Protein AF-A0A7S1FHI7-F1 (afdb_monomer)

Radius of gyration: 22.24 Å; Cα contacts (8 Å, |Δi|>4): 490; chains: 1; bounding box: 45×44×64 Å

Organism: Noctiluca scintillans (NCBI:txid2966)

Secondary structure (DSSP, 8-state):
-HHHHHHHHHHHSSSEE-HHHHHHHTTSHHHHHHHHHTT--HHHHHHHHHHHTTTTTSPEEHHHHHHHHHHTTSTTSTTHHHHHHHHHHHHHHHHTT-------------GGGPEEPEE----HHHHHHHHHHHHHHS--SSHHHHHHHHHHHHHHHHHHHH-SS-EEEEEE-HHHHHHHHHTT-EEEE----SS-TT-HHHHHTTT--TTSHHHHHHHHHHHS--TTSBPPTTSTTTT-B--SEEEEETTTTEEEEEEEEEESPPPPSEE-TT--HHHHHHHHHHHHHTTSS-EEEEE-TTS-EEEEEEEETTTEEEE-

pLDDT: mean 88.71, std 16.71, range [33.25, 98.75]

Nearest PDB structures (foldseek):
  1ksf-assembly1_X  TM=2.159E-01  e=8.422E+00  Escherichia coli

Structure (mmCIF, N/CA/C/O backbone):
data_AF-A0A7S1FHI7-F1
#
_entry.id   AF-A0A7S1FHI7-F1
#
loop_
_atom_site.group_PDB
_atom_site.id
_atom_site.type_symbol
_atom_site.label_atom_id
_atom_site.label_alt_id
_atom_site.label_comp_id
_atom_site.label_asym_id
_atom_site.label_entity_id
_atom_site.label_seq_id
_atom_site.pdbx_PDB_ins_code
_atom_site.Cartn_x
_atom_site.Cartn_y
_atom_site.Cartn_z
_atom_site.occupancy
_atom_site.B_iso_or_equiv
_atom_site.auth_seq_id
_atom_site.auth_comp_id
_atom_site.auth_asym_id
_atom_site.auth_atom_id
_atom_site.pdbx_PDB_model_num
ATOM 1 N N . CYS A 1 1 ? 0.165 3.342 36.280 1.00 75.69 1 CYS A N 1
ATOM 2 C CA . CYS A 1 1 ? -1.195 3.054 35.779 1.00 75.69 1 CYS A CA 1
ATOM 3 C C . CYS A 1 1 ? -2.244 3.624 36.738 1.00 75.69 1 CYS A C 1
ATOM 5 O O . CYS A 1 1 ? -3.001 4.505 36.347 1.00 75.69 1 CYS A O 1
ATOM 7 N N . ASP A 1 2 ? -2.191 3.235 38.012 1.00 88.25 2 ASP A N 1
ATOM 8 C CA . ASP A 1 2 ? -3.231 3.478 39.027 1.00 88.25 2 ASP A CA 1
ATOM 9 C C . ASP A 1 2 ? -3.639 4.942 39.217 1.00 88.25 2 ASP A C 1
ATOM 11 O O . ASP A 1 2 ? -4.826 5.238 39.321 1.00 88.25 2 ASP A O 1
ATOM 15 N N . LEU A 1 3 ? -2.683 5.878 39.179 1.00 95.06 3 LEU A N 1
ATOM 16 C CA . LEU A 1 3 ? -2.976 7.309 39.316 1.00 95.06 3 LEU A CA 1
ATOM 17 C C . LEU A 1 3 ? -3.911 7.831 38.210 1.00 95.06 3 LEU A C 1
ATOM 19 O O . LEU A 1 3 ? -4.791 8.649 38.475 1.00 95.06 3 LEU A O 1
ATOM 23 N N . PHE A 1 4 ? -3.722 7.388 36.964 1.00 95.19 4 PHE A N 1
ATOM 24 C CA . PHE A 1 4 ? -4.559 7.818 35.841 1.00 95.19 4 PHE A CA 1
ATOM 25 C C . PHE A 1 4 ? -5.934 7.153 35.903 1.00 95.19 4 PHE A C 1
ATOM 27 O O . PHE A 1 4 ? -6.944 7.835 35.737 1.00 95.19 4 PHE A O 1
ATOM 34 N N . THR A 1 5 ? -5.980 5.862 36.243 1.00 94.75 5 THR A N 1
ATOM 35 C CA . THR A 1 5 ? -7.234 5.127 36.447 1.00 94.75 5 THR A CA 1
ATOM 36 C C . THR A 1 5 ? -8.072 5.760 37.556 1.00 94.75 5 THR A C 1
ATOM 38 O O . THR A 1 5 ? -9.269 5.965 37.379 1.00 94.75 5 THR A O 1
ATOM 41 N N . GLN A 1 6 ? -7.459 6.154 38.677 1.00 96.38 6 GLN A N 1
ATOM 42 C CA . GLN A 1 6 ? -8.158 6.828 39.774 1.00 96.38 6 GLN A CA 1
ATOM 43 C C . GLN A 1 6 ? -8.745 8.177 39.337 1.00 96.38 6 GLN A C 1
ATOM 45 O O . GLN A 1 6 ? -9.876 8.500 39.694 1.00 96.38 6 GLN A O 1
ATOM 50 N N . LYS A 1 7 ? -8.017 8.951 38.521 1.00 96.31 7 LYS A N 1
ATOM 51 C CA . LYS A 1 7 ? -8.528 10.213 37.963 1.00 96.31 7 LYS A CA 1
ATOM 52 C C . LYS A 1 7 ? -9.722 10.008 37.041 1.00 96.31 7 LYS A C 1
ATOM 54 O O . LYS A 1 7 ? -10.678 10.772 37.136 1.00 96.31 7 LYS A O 1
ATOM 59 N N . LEU A 1 8 ? -9.691 8.978 36.198 1.00 95.94 8 LEU A N 1
ATOM 60 C CA . LEU A 1 8 ? -10.842 8.629 35.367 1.00 95.94 8 LEU A CA 1
ATOM 61 C C . LEU A 1 8 ? -12.021 8.156 36.224 1.00 95.94 8 LEU A C 1
ATOM 63 O O . LEU A 1 8 ? -13.134 8.619 36.010 1.00 95.94 8 LEU A O 1
ATOM 67 N N . ARG A 1 9 ? -11.792 7.334 37.256 1.00 96.62 9 ARG A N 1
ATOM 68 C CA . ARG A 1 9 ? -12.856 6.912 38.188 1.00 96.62 9 ARG A CA 1
ATOM 69 C C . ARG A 1 9 ? -13.523 8.097 38.881 1.00 96.62 9 ARG A C 1
ATOM 71 O O . ARG A 1 9 ? -14.736 8.100 39.027 1.00 96.62 9 ARG A O 1
ATOM 78 N N . MET A 1 10 ? -12.763 9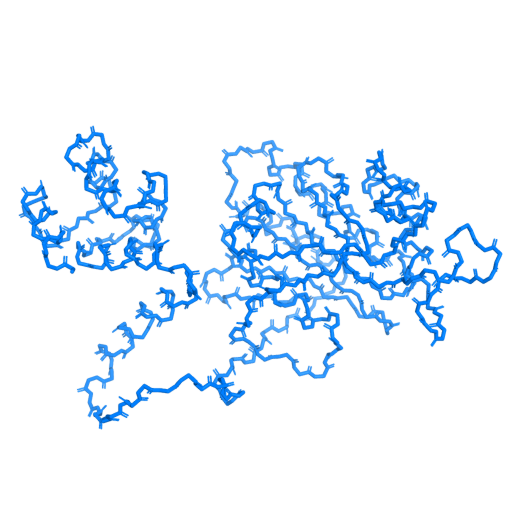.126 39.261 1.00 96.19 10 MET A N 1
ATOM 79 C CA . MET A 1 10 ? -13.344 10.363 39.805 1.00 96.19 10 MET A CA 1
ATOM 80 C C . MET A 1 10 ? -14.173 11.142 38.773 1.00 96.19 10 MET A C 1
ATOM 82 O O . MET A 1 10 ? -15.087 11.866 39.151 1.00 96.19 10 MET A O 1
ATOM 86 N N . MET A 1 11 ? -13.848 11.026 37.484 1.00 96.62 11 MET A N 1
ATOM 87 C CA . MET A 1 11 ? -14.552 11.722 36.406 1.00 96.62 11 MET A CA 1
ATOM 88 C C . MET A 1 11 ? -15.852 11.016 36.018 1.00 96.62 11 MET A C 1
ATOM 90 O O . MET A 1 11 ? -16.878 11.676 35.896 1.00 96.62 11 MET A O 1
ATOM 94 N N . PHE A 1 12 ? -15.811 9.691 35.867 1.00 96.06 12 PHE A N 1
ATOM 95 C CA . PHE A 1 12 ? -16.951 8.887 35.421 1.00 96.06 12 PHE A CA 1
ATOM 96 C C . PHE A 1 12 ? -17.801 8.330 36.573 1.00 96.06 12 PHE A C 1
ATOM 98 O O . PHE A 1 12 ? -18.943 7.948 36.362 1.00 96.06 12 PHE A O 1
ATOM 105 N N . SER A 1 13 ? -17.278 8.302 37.805 1.00 96.31 13 SER A N 1
ATOM 106 C CA . SER A 1 13 ? -17.938 7.699 38.978 1.00 96.31 13 SER A CA 1
ATOM 107 C C . SER A 1 13 ? -18.250 6.196 38.833 1.00 96.31 13 SER A C 1
ATOM 109 O O . SER A 1 13 ? -19.094 5.657 39.543 1.00 96.31 13 SER A O 1
ATOM 111 N N . CYS A 1 14 ? -17.533 5.499 37.949 1.00 95.56 14 CYS A N 1
ATOM 112 C CA . CYS A 1 14 ? -17.649 4.064 37.676 1.00 95.56 14 CYS A CA 1
ATOM 113 C C . CYS A 1 14 ? -16.279 3.465 37.290 1.00 95.56 14 CYS A C 1
ATOM 115 O O . CYS A 1 14 ? -15.282 4.187 37.186 1.00 95.56 14 CYS A O 1
ATOM 117 N N . SER A 1 15 ? -16.201 2.138 37.122 1.00 96.06 15 SER A N 1
ATOM 118 C CA . SER A 1 15 ? -14.990 1.431 36.663 1.00 96.06 15 SER A CA 1
ATOM 119 C C . SER A 1 15 ? -14.897 1.289 35.142 1.00 96.06 15 SER A C 1
ATOM 121 O O . SER A 1 15 ? -13.786 1.150 34.632 1.00 96.06 15 SER A O 1
ATOM 123 N N . SER A 1 16 ? -16.023 1.402 34.434 1.00 97.06 16 SER A N 1
ATOM 124 C CA . SER A 1 16 ? -16.128 1.357 32.975 1.00 97.06 16 SER A CA 1
ATOM 125 C C . SER A 1 16 ? -17.120 2.377 32.436 1.00 97.06 16 SER A C 1
ATOM 127 O O . SER A 1 16 ? -18.092 2.710 33.105 1.00 97.06 16 SER A O 1
ATOM 129 N N . ALA A 1 17 ? -16.880 2.851 31.215 1.00 97.38 17 ALA A N 1
ATOM 130 C CA . ALA A 1 17 ? -17.724 3.836 30.547 1.00 97.38 17 ALA A CA 1
ATOM 131 C C . ALA A 1 17 ? -18.015 3.433 29.096 1.00 97.38 17 ALA A C 1
ATOM 133 O O . ALA A 1 17 ? -17.207 2.785 28.428 1.00 97.38 17 ALA A O 1
ATOM 134 N N . THR A 1 18 ? -19.185 3.823 28.608 1.00 97.62 18 THR A N 1
ATOM 135 C CA . THR A 1 18 ? -19.612 3.663 27.216 1.00 97.62 18 THR A CA 1
ATOM 136 C C . THR A 1 18 ? -18.814 4.577 26.281 1.00 97.62 18 THR A C 1
ATOM 138 O O . THR A 1 18 ? -18.215 5.574 26.697 1.00 97.62 18 THR A O 1
ATOM 141 N N . TYR A 1 19 ? -18.845 4.278 24.980 1.00 96.62 19 TYR A N 1
ATOM 142 C CA . TYR A 1 19 ? -18.231 5.137 23.964 1.00 96.62 19 TYR A CA 1
ATOM 143 C C . TYR A 1 19 ? -18.792 6.570 23.981 1.00 96.62 19 TYR A C 1
ATOM 145 O O . TYR A 1 19 ? -18.025 7.529 23.899 1.00 96.62 19 TYR A O 1
ATOM 153 N N . GLU A 1 20 ? -20.110 6.734 24.136 1.00 97.56 20 GLU A N 1
ATOM 154 C CA . GLU A 1 20 ? -20.742 8.061 24.161 1.00 97.56 20 GLU A CA 1
ATOM 155 C C . GLU A 1 20 ? -20.377 8.858 25.423 1.00 97.56 20 GLU A C 1
ATOM 157 O O . GLU A 1 20 ? -20.133 10.062 25.330 1.00 97.56 20 GLU A O 1
ATOM 162 N N . GLU A 1 21 ? -20.240 8.210 26.586 1.00 97.81 21 GLU A N 1
ATOM 163 C CA . GLU A 1 21 ? -19.740 8.869 27.803 1.00 97.81 21 GLU A CA 1
ATOM 164 C C . GLU A 1 21 ? -18.297 9.353 27.626 1.00 97.81 21 GLU A C 1
ATOM 166 O O . GLU A 1 21 ? -17.980 10.494 27.967 1.00 97.81 21 GLU A O 1
ATOM 171 N N . PHE A 1 22 ? -17.423 8.525 27.043 1.00 97.38 22 PHE A N 1
ATOM 172 C CA . PHE A 1 22 ? -16.053 8.931 26.718 1.00 97.38 22 PHE A CA 1
ATOM 173 C C . PHE A 1 22 ? -16.024 10.100 25.736 1.00 97.38 22 PHE A C 1
ATOM 175 O O . PHE A 1 22 ? -15.293 11.066 25.953 1.00 97.38 22 PHE A O 1
ATOM 182 N N . LYS A 1 23 ? -16.837 10.039 24.679 1.00 96.56 23 LYS A N 1
ATOM 183 C CA . LYS A 1 23 ? -16.960 11.098 23.674 1.00 96.56 23 LYS A CA 1
ATOM 184 C C . LYS A 1 23 ? -17.419 12.415 24.292 1.00 96.56 23 LYS A C 1
ATOM 186 O O . LYS A 1 23 ? -16.843 13.456 23.982 1.00 96.56 23 LYS A O 1
ATOM 191 N N . ALA A 1 24 ? -18.401 12.375 25.193 1.00 97.00 24 ALA A N 1
ATOM 192 C CA . ALA A 1 24 ? -18.830 13.547 25.947 1.00 97.00 24 ALA A CA 1
ATOM 193 C C . ALA A 1 24 ? -17.686 14.087 26.824 1.00 97.00 24 ALA A C 1
ATOM 195 O O . ALA A 1 24 ? -17.382 15.284 26.788 1.00 97.00 24 ALA A O 1
ATOM 196 N N . ALA A 1 25 ? -16.984 13.199 27.536 1.00 97.12 25 ALA A N 1
ATOM 197 C CA . ALA A 1 25 ? -15.856 13.552 28.394 1.00 97.12 25 ALA A CA 1
ATOM 198 C C . ALA A 1 25 ? -14.660 14.148 27.630 1.00 97.12 25 ALA A C 1
ATOM 200 O O . ALA A 1 25 ? -13.893 14.898 28.226 1.00 97.12 25 ALA A O 1
ATOM 201 N N . MET A 1 26 ? -14.501 13.905 26.322 1.00 95.94 26 MET A N 1
ATOM 202 C CA . MET A 1 26 ? -13.428 14.535 25.530 1.00 95.94 26 MET A CA 1
ATOM 203 C C . MET A 1 26 ? -13.542 16.061 25.446 1.00 95.94 26 MET A C 1
ATOM 205 O O . MET A 1 26 ? -12.556 16.727 25.136 1.00 95.94 26 MET A O 1
ATOM 209 N N . THR A 1 27 ? -14.721 16.622 25.728 1.00 95.25 27 THR A N 1
ATOM 210 C CA . THR A 1 27 ? -14.913 18.079 25.822 1.00 95.25 27 THR A CA 1
ATOM 211 C C . THR A 1 27 ? -14.526 18.644 27.194 1.00 95.25 27 THR A C 1
ATOM 213 O O . THR A 1 27 ? -14.360 19.855 27.337 1.00 95.25 27 THR A O 1
ATOM 216 N N . ASP A 1 28 ? -14.329 17.785 28.201 1.00 97.25 28 ASP A N 1
ATOM 217 C CA . ASP A 1 28 ? -13.913 18.175 29.545 1.00 97.25 28 ASP A CA 1
ATOM 218 C C . ASP A 1 28 ? -12.417 18.543 29.566 1.00 97.25 28 ASP A C 1
ATOM 220 O O . ASP A 1 28 ? -11.540 17.804 29.094 1.00 97.25 28 ASP A O 1
ATOM 224 N N . CYS A 1 29 ? -12.098 19.697 30.158 1.00 97.44 29 CYS A N 1
ATOM 225 C CA . CYS A 1 29 ? -10.723 20.179 30.268 1.00 97.44 29 CYS A CA 1
ATOM 226 C C . CYS A 1 29 ? -9.829 19.223 31.075 1.00 97.44 29 CYS A C 1
ATOM 228 O O . CYS A 1 29 ? -8.650 19.061 30.751 1.00 97.44 29 CYS A O 1
ATOM 230 N N . ARG A 1 30 ? -10.392 18.528 32.071 1.00 97.56 30 ARG A N 1
ATOM 231 C CA . ARG A 1 30 ? -9.689 17.547 32.909 1.00 97.56 30 ARG A CA 1
ATOM 232 C C . ARG A 1 30 ? -9.293 16.315 32.102 1.00 97.56 30 ARG A C 1
ATOM 234 O O . ARG A 1 30 ? -8.197 15.789 32.300 1.00 97.56 30 ARG A O 1
ATOM 241 N N . MET A 1 31 ? -10.158 15.867 31.188 1.00 97.50 31 MET A N 1
ATOM 242 C CA . MET A 1 31 ? -9.871 14.740 30.296 1.00 97.50 31 MET A CA 1
ATOM 243 C C . MET A 1 31 ? -8.760 15.113 29.319 1.00 97.50 31 MET A C 1
ATOM 245 O O . MET A 1 31 ? -7.772 14.393 29.197 1.00 97.50 31 MET A O 1
ATOM 249 N N . THR A 1 32 ? -8.857 16.296 28.710 1.00 96.44 32 THR A N 1
ATOM 250 C CA . THR A 1 32 ? -7.829 16.812 27.794 1.00 96.44 32 THR A CA 1
ATOM 251 C C . THR A 1 32 ? -6.462 16.930 28.482 1.00 96.44 32 THR A C 1
ATOM 253 O O . THR A 1 32 ? -5.437 16.539 27.919 1.00 96.44 32 THR A O 1
ATOM 256 N N . GLU A 1 33 ? -6.423 17.411 29.729 1.00 97.19 33 GLU A N 1
ATOM 257 C CA . GLU A 1 33 ? -5.186 17.490 30.513 1.00 97.19 33 GLU A CA 1
ATOM 258 C C . GLU A 1 33 ? -4.623 16.100 30.863 1.00 97.19 33 GLU A C 1
ATOM 260 O O . GLU A 1 33 ? -3.405 15.892 30.842 1.00 97.19 33 GLU A O 1
ATOM 265 N N . LEU A 1 34 ? -5.495 15.133 31.166 1.00 97.19 34 LEU A N 1
ATOM 266 C CA . LEU A 1 34 ? -5.106 13.749 31.426 1.00 97.19 34 LEU A CA 1
ATOM 267 C C . LEU A 1 34 ? -4.497 13.095 30.179 1.00 97.19 34 LEU A C 1
ATOM 269 O O . LEU A 1 34 ? -3.417 12.512 30.278 1.00 97.19 34 LEU A O 1
ATOM 273 N N . LEU A 1 35 ? -5.124 13.254 29.012 1.00 96.25 35 LEU A N 1
ATOM 274 C CA . LEU A 1 35 ? -4.606 12.748 27.735 1.00 96.25 35 LEU A CA 1
ATOM 275 C C . LEU A 1 35 ? -3.263 13.382 27.370 1.00 96.25 35 LEU A C 1
ATOM 277 O O . LEU A 1 35 ? -2.337 12.680 26.966 1.00 96.25 35 LEU A O 1
ATOM 281 N N . LYS A 1 36 ? -3.110 14.689 27.615 1.00 95.56 36 LYS A N 1
ATOM 282 C CA . LYS A 1 36 ? -1.833 15.388 27.436 1.00 95.56 36 LYS A CA 1
ATOM 283 C C . LYS A 1 36 ? -0.729 14.799 28.318 1.00 95.56 36 LYS A C 1
ATOM 285 O O . LYS A 1 36 ? 0.389 14.631 27.843 1.00 95.56 36 LYS A O 1
ATOM 290 N N . LYS A 1 37 ? -1.027 14.449 29.577 1.00 95.94 37 LYS A N 1
ATOM 291 C CA . LYS A 1 37 ? -0.070 13.774 30.482 1.00 95.94 37 LYS A CA 1
ATOM 292 C C . LYS A 1 37 ? 0.267 12.360 30.024 1.00 95.94 37 LYS A C 1
ATOM 294 O O . LYS A 1 37 ? 1.393 11.918 30.219 1.00 95.94 37 LYS A O 1
ATOM 299 N N . LEU A 1 38 ? -0.691 11.679 29.403 1.00 93.62 38 LEU A N 1
ATOM 300 C CA . LEU A 1 38 ? -0.464 10.396 28.751 1.00 93.62 38 LEU A CA 1
ATOM 301 C C . LEU A 1 38 ? 0.237 10.540 27.399 1.00 93.62 38 LEU A C 1
ATOM 303 O O . LEU A 1 38 ? 0.609 9.525 26.852 1.00 93.62 38 LEU A O 1
ATOM 307 N N . SER A 1 39 ? 0.465 11.747 26.868 1.00 93.69 39 SER A N 1
ATOM 308 C CA . SER A 1 39 ? 1.001 11.979 25.514 1.00 93.69 39 SER A CA 1
ATOM 309 C C . SER A 1 39 ? 0.144 11.375 24.384 1.00 93.69 39 SER A C 1
ATOM 311 O O . SER A 1 39 ? 0.671 11.001 23.336 1.00 93.69 39 SER A O 1
ATOM 313 N N . VAL A 1 40 ? -1.178 11.300 24.577 1.00 92.25 40 VAL A N 1
ATOM 314 C CA . VAL A 1 40 ? -2.151 10.799 23.588 1.00 92.25 40 VAL A CA 1
ATOM 315 C C . VAL A 1 40 ? -2.997 11.962 23.068 1.00 92.25 40 VAL A C 1
ATOM 317 O O . VAL A 1 40 ? -3.446 12.803 23.847 1.00 92.25 40 VAL A O 1
ATOM 320 N N . SER A 1 41 ? -3.214 12.037 21.750 1.00 92.81 41 SER A N 1
ATOM 321 C CA . SER A 1 41 ? -4.113 13.043 21.170 1.00 92.81 41 SER A CA 1
ATOM 322 C C . SER A 1 41 ? -5.582 12.691 21.441 1.00 92.81 41 SER A C 1
ATOM 324 O O . SER A 1 41 ? -5.926 11.523 21.609 1.00 92.81 41 SER A O 1
ATOM 326 N N . THR A 1 42 ? -6.479 13.678 21.457 1.00 94.44 42 THR A N 1
ATOM 327 C CA . THR A 1 42 ? -7.926 13.425 21.607 1.00 94.44 42 THR A CA 1
ATOM 328 C C . THR A 1 42 ? -8.463 12.509 20.507 1.00 94.44 42 THR A C 1
ATOM 330 O O . THR A 1 42 ? -9.252 11.611 20.788 1.00 94.44 42 THR A O 1
ATOM 333 N N . THR A 1 43 ? -7.985 12.674 19.271 1.00 89.12 43 THR A N 1
ATOM 334 C CA . THR A 1 43 ? -8.346 11.818 18.134 1.00 89.12 43 THR A CA 1
ATOM 335 C C . THR A 1 43 ? -7.897 10.370 18.333 1.00 89.12 43 THR A C 1
ATOM 337 O O . THR A 1 43 ? -8.686 9.452 18.112 1.00 89.12 43 THR A O 1
ATOM 340 N N . ASP A 1 44 ? -6.658 10.144 18.782 1.00 88.00 44 ASP A N 1
ATOM 341 C CA . ASP A 1 44 ? -6.143 8.788 19.023 1.00 88.00 44 ASP A CA 1
ATOM 342 C C . ASP A 1 44 ? -6.847 8.125 20.210 1.00 88.00 44 ASP A C 1
ATOM 344 O O . ASP A 1 44 ? -7.188 6.946 20.144 1.00 88.00 44 ASP A O 1
ATOM 348 N N . ALA A 1 45 ? -7.135 8.891 21.267 1.00 94.81 45 ALA A N 1
ATOM 349 C CA . ALA A 1 45 ? -7.921 8.416 22.399 1.00 94.81 45 ALA A CA 1
ATOM 350 C C . ALA A 1 45 ? -9.333 7.998 21.963 1.00 94.81 45 ALA A C 1
ATOM 352 O O . ALA A 1 45 ? -9.790 6.926 22.344 1.00 94.81 45 ALA A O 1
ATOM 353 N N . MET A 1 46 ? -10.003 8.794 21.123 1.00 95.38 46 MET A N 1
ATOM 354 C CA . MET A 1 46 ? -11.324 8.452 20.582 1.00 95.38 46 MET A CA 1
ATOM 355 C C . MET A 1 46 ? -11.300 7.176 19.740 1.00 95.38 46 MET A C 1
ATOM 357 O O . MET A 1 46 ? -12.175 6.326 19.900 1.00 95.38 46 MET A O 1
ATOM 361 N N . ARG A 1 47 ? -10.283 7.008 18.885 1.00 86.25 47 ARG A N 1
ATOM 362 C CA . ARG A 1 47 ? -10.093 5.772 18.108 1.00 86.25 47 ARG A CA 1
ATOM 363 C C . ARG A 1 47 ? -9.860 4.569 19.015 1.00 86.25 47 ARG A C 1
ATOM 365 O O . ARG A 1 47 ? -10.492 3.538 18.812 1.00 86.25 47 ARG A O 1
ATOM 372 N N . LEU A 1 48 ? -9.020 4.721 20.039 1.00 91.88 48 LEU A N 1
ATOM 373 C CA . LEU A 1 48 ? -8.765 3.674 21.025 1.00 91.88 48 LEU A CA 1
ATOM 374 C C . LEU A 1 48 ? -10.049 3.263 21.752 1.00 91.88 48 LEU A C 1
ATOM 376 O O . LEU A 1 48 ? -10.332 2.075 21.846 1.00 91.88 48 LEU A O 1
ATOM 380 N N . VAL A 1 49 ? -10.852 4.217 22.236 1.00 95.31 49 VAL A N 1
ATOM 381 C CA . VAL A 1 49 ? -12.129 3.900 22.902 1.00 95.31 49 VAL A CA 1
ATOM 382 C C . VAL A 1 49 ? -13.092 3.225 21.926 1.00 95.31 49 VAL A C 1
ATOM 384 O O . VAL A 1 49 ? -13.738 2.248 22.294 1.00 95.31 49 VAL A O 1
ATOM 387 N N . TYR A 1 50 ? -13.186 3.698 20.680 1.00 91.19 50 TYR A N 1
ATOM 388 C CA . TYR A 1 50 ? -14.045 3.075 19.667 1.00 91.19 50 TYR A CA 1
ATOM 389 C C . TYR A 1 50 ? -13.660 1.610 19.412 1.00 91.19 50 TYR A C 1
ATOM 391 O O . TYR A 1 50 ? -14.526 0.741 19.370 1.00 91.19 50 TYR A O 1
ATOM 399 N N . GLN A 1 51 ? -12.359 1.321 19.330 1.00 80.75 51 GLN A N 1
ATOM 400 C CA . GLN A 1 51 ? -11.841 -0.043 19.198 1.00 80.75 51 GLN A CA 1
ATOM 401 C C . GLN A 1 51 ? -12.127 -0.888 20.445 1.00 80.75 51 GLN A C 1
ATOM 403 O O . GLN A 1 51 ? -12.700 -1.968 20.338 1.00 80.75 51 GLN A O 1
ATOM 408 N N . LEU A 1 52 ? -11.791 -0.383 21.638 1.00 87.31 52 LEU A N 1
ATOM 409 C CA . LEU A 1 52 ? -12.004 -1.096 22.903 1.00 87.31 52 LEU A CA 1
ATOM 410 C C . LEU A 1 52 ? -13.488 -1.352 23.205 1.00 87.31 52 LEU A C 1
ATOM 412 O O . LEU A 1 52 ? -13.811 -2.302 23.905 1.00 87.31 52 LEU A O 1
ATOM 416 N N . SER A 1 53 ? -14.386 -0.518 22.680 1.00 92.75 53 SER A N 1
ATOM 417 C CA . SER A 1 53 ? -15.840 -0.677 22.811 1.00 92.75 53 SER A CA 1
ATOM 418 C C . SER A 1 53 ? -16.457 -1.561 21.725 1.00 92.75 53 SER A C 1
ATOM 420 O O . SER A 1 53 ? -17.682 -1.601 21.620 1.00 92.75 53 SER A O 1
ATOM 422 N N . ALA A 1 54 ? -15.649 -2.227 20.889 1.00 85.06 54 ALA A N 1
ATOM 423 C CA . ALA A 1 54 ? -16.118 -3.000 19.737 1.00 85.06 54 ALA A CA 1
ATOM 424 C C . ALA A 1 54 ? -17.105 -2.188 18.873 1.00 85.06 54 ALA A C 1
ATOM 426 O O . ALA A 1 54 ? -18.261 -2.572 18.665 1.00 85.06 54 ALA A O 1
ATOM 427 N N . GLY A 1 55 ? -16.669 -0.997 18.458 1.00 81.06 55 GLY A N 1
ATOM 428 C CA . GLY A 1 55 ? -17.464 -0.073 17.654 1.00 81.06 55 GLY A CA 1
ATOM 429 C C . GLY A 1 55 ? -18.586 0.636 18.419 1.00 81.06 55 GLY A C 1
ATOM 430 O O . GLY A 1 55 ? -19.581 1.033 17.813 1.00 81.06 55 GLY A O 1
ATOM 431 N N . GLY A 1 56 ? -18.451 0.787 19.741 1.00 86.75 56 GLY A N 1
ATOM 432 C CA . GLY A 1 56 ? -19.446 1.418 20.615 1.00 86.75 56 GLY A CA 1
ATOM 433 C C . GLY A 1 56 ? -20.510 0.474 21.182 1.00 86.75 56 GLY A C 1
ATOM 434 O O . GLY A 1 56 ? -21.444 0.942 21.828 1.00 86.75 56 GLY A O 1
ATOM 435 N N . SER A 1 57 ? -20.386 -0.836 20.959 1.00 89.62 57 SER A N 1
ATOM 436 C CA . SER A 1 57 ? -21.345 -1.844 21.433 1.00 89.62 57 SER A CA 1
ATOM 437 C C . SER A 1 57 ? -21.098 -2.322 22.870 1.00 89.62 57 SER A C 1
ATOM 439 O O . SER A 1 57 ? -21.985 -2.929 23.470 1.00 89.62 57 SER A O 1
ATOM 441 N N . GLN A 1 58 ? -19.916 -2.051 23.430 1.00 92.31 58 GLN A N 1
ATOM 442 C CA . GLN A 1 58 ? -19.496 -2.511 24.756 1.00 92.31 58 GLN A CA 1
ATOM 443 C C . GLN A 1 58 ? -18.945 -1.370 25.617 1.00 92.31 58 GLN A C 1
ATOM 445 O O . GLN A 1 58 ? -18.448 -0.358 25.115 1.00 92.31 58 GLN A O 1
ATOM 450 N N . ASN A 1 59 ? -19.009 -1.553 26.936 1.00 96.38 59 ASN A N 1
ATOM 451 C CA . ASN A 1 59 ? -18.381 -0.642 27.887 1.00 96.38 59 ASN A CA 1
ATOM 452 C C . ASN A 1 59 ? -16.866 -0.861 27.903 1.00 96.38 59 ASN A C 1
ATOM 454 O O . ASN A 1 59 ? -16.390 -1.992 27.828 1.00 96.38 59 ASN A O 1
ATOM 458 N N . VAL A 1 60 ? -16.110 0.221 28.061 1.00 94.44 60 VAL A N 1
ATOM 459 C CA . VAL A 1 60 ? -14.651 0.192 28.159 1.00 94.44 60 VAL A CA 1
ATOM 460 C C . VAL A 1 60 ? -14.247 0.353 29.617 1.00 94.44 60 VAL A C 1
ATOM 462 O O . VAL A 1 60 ? -14.500 1.393 30.227 1.00 94.44 60 VAL A O 1
ATOM 465 N N . GLU A 1 61 ? -13.587 -0.659 30.178 1.00 96.19 61 GLU A N 1
ATOM 466 C CA . GLU A 1 61 ? -12.943 -0.557 31.490 1.00 96.19 61 GLU A CA 1
ATOM 467 C C . GLU A 1 61 ? -11.878 0.549 31.473 1.00 96.19 61 GLU A C 1
ATOM 469 O O . GLU A 1 61 ? -10.995 0.596 30.609 1.00 96.19 61 GLU A O 1
ATOM 474 N N . LEU A 1 62 ? -11.949 1.459 32.448 1.00 96.50 62 LEU A N 1
ATOM 475 C CA . LEU A 1 62 ? -11.090 2.646 32.502 1.00 96.50 62 LEU A CA 1
ATOM 476 C C . LEU A 1 62 ? -9.612 2.267 32.630 1.00 96.50 62 LEU A C 1
ATOM 478 O O . LEU A 1 62 ? -8.739 2.962 32.112 1.00 96.50 62 LEU A O 1
ATOM 482 N N . GLU A 1 63 ? -9.322 1.155 33.306 1.00 93.06 63 GLU A N 1
ATOM 483 C CA . GLU A 1 63 ? -7.964 0.630 33.408 1.00 93.06 63 GLU A CA 1
ATOM 484 C C . GLU A 1 63 ? -7.436 0.153 32.049 1.00 93.06 63 GLU A C 1
ATOM 486 O O . GLU A 1 63 ? -6.308 0.488 31.682 1.00 93.06 63 GLU A O 1
ATOM 491 N N . THR A 1 64 ? -8.264 -0.554 31.277 1.00 90.31 64 THR A N 1
ATOM 492 C CA . THR A 1 64 ? -7.938 -1.007 29.919 1.00 90.31 64 THR A CA 1
ATOM 493 C C . THR A 1 64 ? -7.670 0.177 29.001 1.00 90.31 64 THR A C 1
ATOM 495 O O . THR A 1 64 ? -6.674 0.182 28.27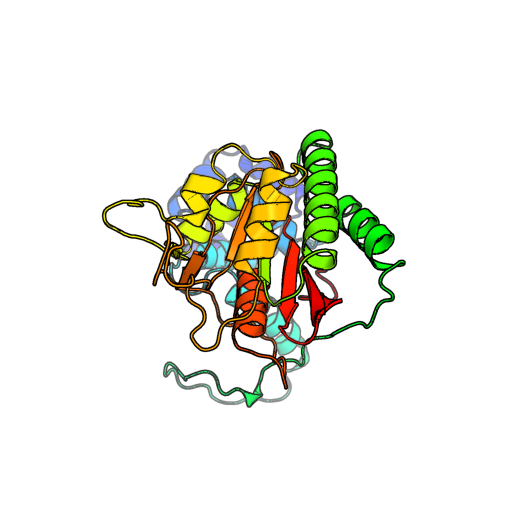8 1.00 90.31 64 THR A O 1
ATOM 498 N N . PHE A 1 65 ? -8.485 1.231 29.092 1.00 95.56 65 PHE A N 1
ATOM 499 C CA . PHE A 1 65 ? -8.240 2.471 28.361 1.00 95.56 65 PHE A CA 1
ATOM 500 C C . PHE A 1 65 ? -6.891 3.110 28.726 1.00 95.56 65 PHE A C 1
ATOM 502 O O . PHE A 1 65 ? -6.121 3.456 27.832 1.00 95.56 65 PHE A O 1
ATOM 509 N N . VAL A 1 66 ? -6.560 3.235 30.018 1.00 94.75 66 VAL A N 1
ATOM 510 C CA . VAL A 1 66 ? -5.275 3.814 30.459 1.00 94.75 66 VAL A CA 1
ATOM 511 C C . VAL A 1 66 ? -4.097 2.981 29.969 1.00 94.75 66 VAL A C 1
ATOM 513 O O . VAL A 1 66 ? -3.121 3.548 29.478 1.00 94.75 66 VAL A O 1
ATOM 516 N N . ARG A 1 67 ? -4.177 1.650 30.073 1.00 86.50 67 ARG A N 1
ATOM 517 C CA . ARG A 1 67 ? -3.144 0.752 29.541 1.00 86.50 67 ARG A CA 1
ATOM 518 C C . ARG A 1 67 ? -2.991 0.943 28.037 1.00 86.50 67 ARG A C 1
ATOM 520 O O . ARG A 1 67 ? -1.872 1.137 27.577 1.00 86.50 67 ARG A O 1
ATOM 527 N N . GLY A 1 68 ? -4.098 0.984 27.295 1.00 85.88 68 GLY A N 1
ATOM 528 C CA . GLY A 1 68 ? -4.087 1.254 25.860 1.00 85.88 68 GLY A CA 1
ATOM 529 C C . GLY A 1 68 ? -3.461 2.601 25.515 1.00 85.88 68 GLY A C 1
ATOM 530 O O . GLY A 1 68 ? -2.605 2.676 24.640 1.00 85.88 68 GLY A O 1
ATOM 531 N N . ALA A 1 69 ? -3.793 3.651 26.260 1.00 91.88 69 ALA A N 1
ATOM 532 C CA . ALA A 1 69 ? -3.222 4.978 26.081 1.00 91.88 69 ALA A CA 1
ATOM 533 C C . ALA A 1 69 ? -1.709 5.003 26.365 1.00 91.88 69 ALA A C 1
ATOM 535 O O . ALA A 1 69 ? -0.950 5.561 25.578 1.00 91.88 69 ALA A O 1
ATOM 536 N N . ILE A 1 70 ? -1.247 4.353 27.439 1.00 86.31 70 ILE A N 1
ATOM 537 C CA . ILE A 1 70 ? 0.188 4.220 27.744 1.00 86.31 70 ILE A CA 1
ATOM 538 C C . ILE A 1 70 ? 0.898 3.444 26.629 1.00 86.31 70 ILE A C 1
ATOM 540 O O . ILE A 1 70 ? 1.937 3.884 26.136 1.00 86.31 70 ILE A O 1
ATOM 544 N N . LEU A 1 71 ? 0.318 2.333 26.175 1.00 76.25 71 LEU A N 1
ATOM 545 C CA . LEU A 1 71 ? 0.881 1.511 25.105 1.00 76.25 71 LEU A CA 1
ATOM 546 C C . LEU A 1 71 ? 0.950 2.270 23.777 1.00 76.25 71 LEU A C 1
ATOM 548 O O . LEU A 1 71 ? 1.964 2.177 23.093 1.00 76.25 71 LEU A O 1
ATOM 552 N N . LEU A 1 72 ? -0.037 3.118 23.463 1.00 77.38 72 LEU A N 1
ATOM 553 C CA . LEU A 1 72 ? 0.020 4.053 22.330 1.00 77.38 72 LEU A CA 1
ATOM 554 C C . LEU A 1 72 ? 1.181 5.054 22.430 1.00 77.38 72 LEU A C 1
ATOM 556 O O . LEU A 1 72 ? 1.554 5.665 21.423 1.00 77.38 72 LEU A O 1
ATOM 560 N N . THR A 1 73 ? 1.793 5.221 23.606 1.00 73.56 73 THR A N 1
ATOM 561 C CA . THR A 1 73 ? 2.880 6.185 23.849 1.00 73.56 73 THR A CA 1
ATOM 562 C C . THR A 1 73 ? 4.265 5.569 23.981 1.00 73.56 73 THR A C 1
ATOM 564 O O . THR A 1 73 ? 5.230 6.237 23.605 1.00 73.56 73 THR A O 1
ATOM 567 N N . ASP A 1 74 ? 4.374 4.273 24.273 1.00 69.38 74 ASP A N 1
ATOM 568 C CA . ASP A 1 74 ? 5.666 3.593 24.404 1.00 69.38 74 ASP A CA 1
ATOM 569 C C . ASP A 1 74 ? 6.240 3.101 23.055 1.00 69.38 74 ASP A C 1
ATOM 571 O O . ASP A 1 74 ? 5.715 2.207 22.397 1.00 69.38 74 ASP A O 1
ATOM 575 N N . PHE A 1 75 ? 7.246 3.812 22.535 1.00 49.47 75 PHE A N 1
ATOM 576 C CA . PHE A 1 75 ? 7.609 3.974 21.107 1.00 49.47 75 PHE A CA 1
ATOM 577 C C . PHE A 1 75 ? 8.199 2.755 20.356 1.00 49.47 75 PHE A C 1
ATOM 579 O O . PHE A 1 75 ? 8.807 2.953 19.300 1.00 49.47 75 PHE A O 1
ATOM 586 N N . ALA A 1 76 ? 7.998 1.514 20.819 1.00 38.75 76 ALA A N 1
ATOM 587 C CA . ALA A 1 76 ? 8.626 0.327 20.213 1.00 38.75 76 ALA A CA 1
ATOM 588 C C . ALA A 1 76 ? 7.714 -0.883 19.891 1.00 38.75 76 ALA A C 1
ATOM 590 O O . ALA A 1 76 ? 8.186 -1.802 19.233 1.00 38.75 76 ALA A O 1
ATOM 591 N N . THR A 1 77 ? 6.420 -0.900 20.243 1.00 48.03 77 THR A N 1
ATOM 592 C CA . THR A 1 77 ? 5.552 -2.105 20.054 1.00 48.03 77 THR A CA 1
ATOM 593 C C . THR A 1 77 ? 4.088 -1.801 19.656 1.00 48.03 77 THR A C 1
ATOM 595 O O . THR A 1 77 ? 3.199 -2.645 19.700 1.00 48.03 77 THR A O 1
ATOM 598 N N . LYS A 1 78 ? 3.831 -0.583 19.181 1.00 47.78 78 LYS A N 1
ATOM 599 C CA . LYS A 1 78 ? 2.606 0.220 19.383 1.00 47.78 78 LYS A CA 1
ATOM 600 C C . LYS A 1 78 ? 1.213 -0.178 18.869 1.00 47.78 78 LYS A C 1
ATOM 602 O O . LYS A 1 78 ? 0.306 0.622 19.053 1.00 47.78 78 LYS A O 1
ATOM 607 N N . MET A 1 79 ? 0.972 -1.345 18.287 1.00 44.12 79 MET A N 1
ATOM 608 C CA . MET A 1 79 ? -0.419 -1.835 18.117 1.00 44.12 79 MET A CA 1
ATOM 609 C C . MET A 1 79 ? -0.508 -3.353 18.002 1.00 44.12 79 MET A C 1
ATOM 611 O O . MET A 1 79 ? -1.559 -3.917 18.282 1.00 44.12 79 MET A O 1
ATOM 615 N N . ASP A 1 80 ? 0.594 -4.024 17.667 1.00 43.44 80 ASP A N 1
ATOM 616 C CA . ASP A 1 80 ? 0.648 -5.489 17.638 1.00 43.44 80 ASP A CA 1
ATOM 617 C C . ASP A 1 80 ? 0.479 -6.076 19.048 1.00 43.44 80 ASP A C 1
ATOM 619 O O . ASP A 1 80 ? -0.142 -7.126 19.206 1.00 43.44 80 ASP A O 1
ATOM 623 N N . THR A 1 81 ? 0.958 -5.381 20.087 1.00 47.72 81 THR A N 1
ATOM 624 C CA . THR A 1 81 ? 0.815 -5.820 21.482 1.00 47.72 81 THR A CA 1
ATOM 625 C C . THR A 1 81 ? -0.529 -5.478 22.105 1.00 47.72 81 THR A C 1
ATOM 627 O O . THR A 1 81 ? -0.923 -6.200 23.003 1.00 47.72 81 THR A O 1
ATOM 630 N N . LEU A 1 82 ? -1.268 -4.462 21.644 1.00 43.75 82 LEU A N 1
ATOM 631 C CA . LEU A 1 82 ? -2.610 -4.168 22.172 1.00 43.75 82 LEU A CA 1
ATOM 632 C C . LEU A 1 82 ? -3.647 -5.175 21.667 1.00 43.75 82 LEU A C 1
ATOM 634 O O . LEU A 1 82 ? -4.387 -5.724 22.475 1.00 43.75 82 LEU A O 1
ATOM 638 N N . GLU A 1 83 ? -3.638 -5.504 20.369 1.00 49.53 83 GLU A N 1
ATOM 639 C CA . GLU A 1 83 ? -4.439 -6.623 19.845 1.00 49.53 83 GLU A CA 1
ATOM 640 C C . GLU A 1 83 ? -4.004 -7.953 20.470 1.00 49.53 83 GLU A C 1
ATOM 642 O O . GLU A 1 83 ? -4.851 -8.760 20.840 1.00 49.53 83 GLU A O 1
ATOM 647 N N . SER A 1 84 ? -2.697 -8.187 20.641 1.00 46.81 84 SER A N 1
ATOM 648 C CA . SER A 1 84 ? -2.223 -9.434 21.253 1.00 46.81 84 SER A CA 1
ATOM 649 C C . SER A 1 84 ? -2.517 -9.508 22.752 1.00 46.81 84 SER A C 1
ATOM 651 O O . SER A 1 84 ? -2.866 -10.580 23.217 1.00 46.81 84 SER A O 1
ATOM 653 N N . GLN A 1 85 ? -2.428 -8.414 23.519 1.00 45.88 85 GLN A N 1
ATOM 654 C CA . GLN A 1 85 ? -2.689 -8.410 24.967 1.00 45.88 85 GLN A CA 1
ATOM 655 C C . GLN A 1 85 ? -4.175 -8.375 25.304 1.00 45.88 85 GLN A C 1
ATOM 657 O O . GLN A 1 85 ? -4.563 -9.060 26.236 1.00 45.88 85 GLN A O 1
ATOM 662 N N . VAL A 1 86 ? -5.021 -7.684 24.534 1.00 50.59 86 VAL A N 1
ATOM 663 C CA . VAL A 1 86 ? -6.480 -7.766 24.720 1.00 50.59 86 VAL A CA 1
ATOM 664 C C . VAL A 1 86 ? -6.976 -9.171 24.370 1.00 50.59 86 VAL A C 1
ATOM 666 O O . VAL A 1 86 ? -7.735 -9.755 25.137 1.00 50.59 86 VAL A O 1
ATOM 669 N N . ASN A 1 87 ? -6.470 -9.779 23.290 1.00 46.25 87 ASN A N 1
ATOM 670 C CA . ASN A 1 87 ? -6.771 -11.179 22.980 1.00 46.25 87 ASN A CA 1
ATOM 671 C C . ASN A 1 87 ? -6.157 -12.157 23.996 1.00 46.25 87 ASN A C 1
ATOM 673 O O . ASN A 1 87 ? -6.792 -13.157 24.316 1.00 46.25 87 ASN A O 1
ATOM 677 N N . LEU A 1 88 ? -4.962 -11.880 24.536 1.00 47.72 88 LEU A N 1
ATOM 678 C CA . LEU A 1 88 ? -4.346 -12.682 25.600 1.00 47.72 88 LEU A CA 1
ATOM 679 C C . LEU A 1 88 ? -5.061 -12.524 26.938 1.00 47.72 88 LEU A C 1
ATOM 681 O O . LEU A 1 88 ? -5.093 -13.491 27.676 1.00 47.72 88 LEU A O 1
ATOM 685 N N . ASP A 1 89 ? -5.620 -11.367 27.279 1.00 49.50 89 ASP A N 1
ATOM 686 C CA . ASP A 1 89 ? -6.340 -11.166 28.540 1.00 49.50 89 ASP A CA 1
ATOM 687 C C . ASP A 1 89 ? -7.747 -11.791 28.453 1.00 49.50 89 ASP A C 1
ATOM 689 O O . ASP A 1 89 ? -8.149 -12.505 29.370 1.00 49.50 89 ASP A O 1
ATOM 693 N N . VAL A 1 90 ? -8.420 -11.693 27.296 1.00 51.75 90 VAL A N 1
ATOM 694 C CA . VAL A 1 90 ? -9.651 -12.454 26.984 1.00 51.75 90 VAL A CA 1
ATOM 695 C C . VAL A 1 90 ? -9.389 -13.971 26.932 1.00 51.75 90 VAL A C 1
ATOM 697 O O . VAL A 1 90 ? -10.236 -14.770 27.337 1.00 51.75 90 VAL A O 1
ATOM 700 N N . ALA A 1 91 ? -8.211 -14.400 26.465 1.00 46.00 91 ALA A N 1
ATOM 701 C CA . ALA A 1 91 ? -7.800 -15.805 26.493 1.00 46.00 91 ALA A CA 1
ATOM 702 C C . ALA A 1 91 ? -7.356 -16.266 27.893 1.00 46.00 91 ALA A C 1
ATOM 704 O O . ALA A 1 91 ? -7.685 -17.378 28.285 1.00 46.00 91 ALA A O 1
ATOM 705 N N . LYS A 1 92 ? -6.691 -15.425 28.694 1.00 49.81 92 LYS A N 1
ATOM 706 C CA . LYS A 1 92 ? -6.292 -15.722 30.084 1.00 49.81 92 LYS A CA 1
ATOM 707 C C . LYS A 1 92 ? -7.487 -15.829 31.023 1.00 49.81 92 LYS A C 1
ATOM 709 O O . LYS A 1 92 ? -7.439 -16.632 31.950 1.00 49.81 92 LYS A O 1
ATOM 714 N N . GLU A 1 93 ? -8.576 -15.106 30.763 1.00 52.41 93 GLU A N 1
ATOM 715 C CA . GLU A 1 93 ? -9.851 -15.343 31.452 1.00 52.41 93 GLU A CA 1
ATOM 716 C C . GLU A 1 93 ? -10.451 -16.722 31.117 1.00 52.41 93 GLU A C 1
ATOM 718 O O . GLU A 1 93 ? -11.160 -17.298 31.943 1.00 52.41 93 GLU A O 1
ATOM 723 N N . ARG A 1 94 ? -10.117 -17.306 29.956 1.00 52.25 94 ARG A N 1
ATOM 724 C CA . ARG A 1 94 ? -10.444 -18.705 29.619 1.00 52.25 94 ARG A CA 1
ATOM 725 C C . ARG A 1 94 ? -9.438 -19.719 30.179 1.00 52.25 94 ARG A C 1
ATOM 727 O O . ARG A 1 94 ? -9.844 -20.834 30.493 1.00 52.25 94 ARG A O 1
ATOM 734 N N . ASP A 1 95 ? -8.178 -19.322 30.357 1.00 41.75 95 ASP A N 1
ATOM 735 C CA . ASP A 1 95 ? -7.047 -20.197 30.716 1.00 41.75 95 ASP A CA 1
ATOM 736 C C . ASP A 1 95 ? -6.581 -20.105 32.175 1.00 41.75 95 ASP A C 1
ATOM 738 O O . ASP A 1 95 ? -5.548 -20.666 32.546 1.00 41.75 95 ASP A O 1
ATOM 742 N N . HIS A 1 96 ? -7.368 -19.498 33.067 1.00 45.41 96 HIS A N 1
ATOM 743 C CA . HIS A 1 96 ? -7.107 -19.498 34.515 1.00 45.41 96 HIS A CA 1
ATOM 744 C C . HIS A 1 96 ? -7.134 -20.894 35.188 1.00 45.41 96 HIS A C 1
ATOM 746 O O . HIS A 1 96 ? -7.253 -20.999 36.410 1.00 45.41 96 HIS A O 1
ATOM 752 N N . LYS A 1 97 ? -6.971 -21.978 34.419 1.00 39.25 97 LYS A N 1
ATOM 753 C CA . LYS A 1 97 ? -6.725 -23.329 34.919 1.00 39.25 97 LYS A CA 1
ATOM 754 C C . LYS A 1 97 ? -5.271 -23.795 34.889 1.00 39.25 97 LYS A C 1
ATOM 756 O O . LYS A 1 97 ? -5.007 -24.746 35.613 1.00 39.25 97 LYS A O 1
ATOM 761 N N . GLU A 1 98 ? -4.322 -23.161 34.196 1.00 39.19 98 GLU A N 1
ATOM 762 C CA . GLU A 1 98 ? -2.931 -23.661 34.212 1.00 39.19 98 GLU A CA 1
ATOM 763 C C . GLU A 1 98 ? -1.880 -22.538 34.293 1.00 39.19 98 GLU A C 1
ATOM 765 O O . GLU A 1 98 ? -1.736 -21.692 33.416 1.00 39.19 98 GLU A O 1
ATOM 770 N N . GLN A 1 99 ? -1.145 -22.515 35.410 1.00 38.78 99 GLN A N 1
ATOM 771 C CA . GLN A 1 99 ? 0.011 -21.646 35.656 1.00 38.78 99 GLN A CA 1
ATOM 772 C C . GLN A 1 99 ? 1.297 -22.295 35.114 1.00 38.78 99 GLN A C 1
ATOM 774 O O . GLN A 1 99 ? 1.510 -23.474 35.376 1.00 38.78 99 GLN A O 1
ATOM 779 N N . GLN A 1 100 ? 2.224 -21.513 34.534 1.00 38.84 100 GLN A N 1
ATOM 780 C CA . GLN A 1 100 ? 3.502 -21.131 35.181 1.00 38.84 100 GLN A CA 1
ATOM 781 C C . GLN A 1 100 ? 4.520 -20.429 34.243 1.00 38.84 100 GLN A C 1
ATOM 783 O O . GLN A 1 100 ? 4.721 -20.820 33.103 1.00 38.84 100 GLN A O 1
ATOM 788 N N . HIS A 1 101 ? 5.199 -19.429 34.829 1.00 41.97 101 HIS A N 1
ATOM 789 C CA . HIS A 1 101 ? 6.526 -18.847 34.539 1.00 41.97 101 HIS A CA 1
ATOM 790 C C . HIS A 1 101 ? 6.879 -18.304 33.134 1.00 41.97 101 HIS A C 1
ATOM 792 O O . HIS A 1 101 ? 7.196 -19.050 32.218 1.00 41.97 101 HIS A O 1
ATOM 798 N N . PHE A 1 102 ? 7.028 -16.971 33.035 1.00 33.25 102 PHE A N 1
ATOM 799 C CA . PHE A 1 102 ? 7.750 -16.296 31.945 1.00 33.25 102 PHE A CA 1
ATOM 800 C C . PHE A 1 102 ? 8.906 -15.443 32.492 1.00 33.25 102 PHE A C 1
ATOM 802 O O . PHE A 1 102 ? 8.708 -14.584 33.352 1.00 33.25 102 PHE A O 1
ATOM 809 N N . VAL A 1 103 ? 10.111 -15.696 31.975 1.00 38.38 103 VAL A N 1
ATOM 810 C CA . VAL A 1 103 ? 11.339 -14.916 32.185 1.00 38.38 103 VAL A CA 1
ATOM 811 C C . VAL A 1 103 ? 11.533 -14.008 30.971 1.00 38.38 103 VAL A C 1
ATOM 813 O O . VAL A 1 103 ? 11.384 -14.445 29.834 1.00 38.38 103 VAL A O 1
ATOM 816 N N . SER A 1 104 ? 11.847 -12.738 31.228 1.00 42.94 104 SER A N 1
ATOM 817 C CA . SER A 1 104 ? 12.084 -11.709 30.215 1.00 42.94 104 SER A CA 1
ATOM 818 C C . SER A 1 104 ? 13.477 -11.855 29.598 1.00 42.94 104 SER A C 1
ATOM 820 O O . SER A 1 104 ? 14.487 -11.643 30.269 1.00 42.94 104 SER A O 1
ATOM 822 N N . GLY A 1 105 ? 13.513 -12.206 28.318 1.00 38.56 105 GLY A N 1
ATOM 823 C CA . GLY A 1 105 ? 14.649 -12.043 27.419 1.00 38.56 105 GLY A CA 1
ATOM 824 C C . GLY A 1 105 ? 14.090 -11.858 26.013 1.00 38.56 105 GLY A C 1
ATOM 825 O O . GLY A 1 105 ? 13.197 -12.605 25.630 1.00 38.56 105 GLY A O 1
ATOM 826 N N . ASP A 1 106 ? 14.547 -10.843 25.280 1.00 46.94 106 ASP A N 1
ATOM 827 C CA . ASP A 1 106 ? 14.117 -10.555 23.906 1.00 46.94 106 ASP A CA 1
ATOM 828 C C . ASP A 1 106 ? 14.426 -11.752 22.991 1.00 46.94 106 ASP A C 1
ATOM 830 O O . ASP A 1 106 ? 15.546 -11.935 22.507 1.00 46.94 106 ASP A O 1
ATOM 834 N N . VAL A 1 107 ? 13.426 -12.612 22.794 1.00 43.44 107 VAL A N 1
ATOM 835 C CA . VAL A 1 107 ? 13.507 -13.786 21.928 1.00 43.44 107 VAL A CA 1
ATOM 836 C C . VAL A 1 107 ? 13.260 -13.333 20.491 1.00 43.44 107 VAL A C 1
ATOM 838 O O . VAL A 1 107 ? 12.237 -12.721 20.186 1.00 43.44 107 VAL A O 1
ATOM 841 N N . LEU A 1 108 ? 14.190 -13.684 19.596 1.00 50.28 108 LEU A N 1
ATOM 842 C CA . LEU A 1 108 ? 13.932 -13.905 18.171 1.00 50.28 108 LEU A CA 1
ATOM 843 C C . LEU A 1 108 ? 12.693 -14.798 18.055 1.00 50.28 108 LEU A C 1
ATOM 845 O O . LEU A 1 108 ? 12.828 -16.017 18.137 1.00 50.28 108 LEU A O 1
ATOM 849 N N . GLY A 1 109 ? 11.505 -14.190 17.970 1.00 55.09 109 GLY A N 1
ATOM 850 C CA . GLY A 1 109 ? 10.226 -14.889 18.042 1.00 55.09 109 GLY A CA 1
ATOM 851 C C . GLY A 1 109 ? 10.262 -16.128 17.161 1.00 55.09 109 GLY A C 1
ATOM 852 O O . GLY A 1 109 ? 10.417 -16.021 15.942 1.00 55.09 109 GLY A O 1
ATOM 853 N N . SER A 1 110 ? 10.212 -17.295 17.804 1.00 57.25 110 SER A N 1
ATOM 854 C CA . SER A 1 110 ? 10.225 -18.578 17.118 1.00 57.25 110 SER A CA 1
ATOM 855 C C . SER A 1 110 ? 9.108 -18.577 16.079 1.00 57.25 110 SER A C 1
ATOM 857 O O . SER A 1 110 ? 7.983 -18.172 16.372 1.00 57.25 110 SER A O 1
ATOM 859 N N . PHE A 1 111 ? 9.398 -19.043 14.863 1.00 62.03 111 PHE A N 1
ATOM 860 C CA . PHE A 1 111 ? 8.384 -19.223 13.818 1.00 62.03 111 PHE A CA 1
ATOM 861 C C . PHE A 1 111 ? 7.218 -20.128 14.267 1.00 62.03 111 PHE A C 1
ATOM 863 O O . PHE A 1 111 ? 6.183 -20.122 13.611 1.00 62.03 111 PHE A O 1
ATOM 870 N N . ALA A 1 112 ? 7.371 -20.862 15.377 1.00 69.81 112 ALA A N 1
ATOM 871 C CA . ALA A 1 112 ? 6.402 -21.820 15.900 1.00 69.81 112 ALA A CA 1
ATOM 872 C C . ALA A 1 112 ? 5.011 -21.238 16.220 1.00 69.81 112 ALA A C 1
ATOM 874 O O . ALA A 1 112 ? 4.040 -21.984 16.152 1.00 69.81 112 ALA A O 1
ATOM 875 N N . ASP A 1 113 ? 4.891 -19.934 16.498 1.00 83.88 113 ASP A N 1
ATOM 876 C CA . ASP A 1 113 ? 3.618 -19.343 16.951 1.00 83.88 113 ASP A CA 1
ATOM 877 C C . ASP A 1 113 ? 2.863 -18.561 15.860 1.00 83.88 113 ASP A C 1
ATOM 879 O O . ASP A 1 113 ? 1.842 -17.919 16.127 1.00 83.88 113 ASP A O 1
ATOM 883 N N . LYS A 1 114 ? 3.348 -18.567 14.611 1.00 89.00 114 LYS A N 1
ATOM 884 C CA . LYS A 1 114 ? 2.692 -17.821 13.530 1.00 89.00 114 LYS A CA 1
ATOM 885 C C . LYS A 1 114 ? 1.484 -18.576 12.986 1.00 89.00 114 LYS A C 1
ATOM 887 O O . LYS A 1 114 ? 1.548 -19.763 12.682 1.00 89.00 114 LYS A O 1
ATOM 892 N N . ARG A 1 115 ? 0.376 -17.856 12.786 1.00 91.50 115 ARG A N 1
ATOM 893 C CA . ARG A 1 115 ? -0.828 -18.424 12.165 1.00 91.50 115 ARG A CA 1
ATOM 894 C C . ARG A 1 115 ? -0.612 -18.584 10.656 1.00 91.50 115 ARG A C 1
ATOM 896 O O . ARG A 1 115 ? -0.095 -17.655 10.038 1.00 91.50 115 ARG A O 1
ATOM 903 N N . PRO A 1 116 ? -1.019 -19.696 10.027 1.00 93.25 116 PRO A N 1
ATOM 904 C CA . PRO A 1 116 ? -1.007 -19.786 8.571 1.00 93.25 116 PRO A CA 1
ATOM 905 C C . PRO A 1 116 ? -1.844 -18.658 7.953 1.00 93.25 116 PRO A C 1
ATOM 907 O O . PRO A 1 116 ? -2.962 -18.396 8.403 1.00 93.25 116 PRO A O 1
ATOM 910 N N . LEU A 1 117 ? -1.309 -17.973 6.942 1.00 93.88 117 LEU A N 1
ATOM 911 C CA . LEU A 1 117 ? -2.051 -16.955 6.204 1.00 93.88 117 LEU A CA 1
ATOM 912 C C . LEU A 1 117 ? -3.184 -17.618 5.415 1.00 93.88 117 LEU A C 1
ATOM 914 O O . LEU A 1 117 ? -2.950 -18.535 4.627 1.00 93.88 117 LEU A O 1
ATOM 918 N N . GLN A 1 118 ? -4.409 -17.122 5.585 1.00 91.12 118 GLN A N 1
ATOM 919 C CA . GLN A 1 118 ? -5.537 -17.580 4.787 1.00 91.12 118 GLN A CA 1
ATOM 920 C C . GLN A 1 118 ? -5.457 -16.971 3.382 1.00 91.12 118 GLN A C 1
ATOM 922 O O . GLN A 1 118 ? -5.687 -15.775 3.192 1.00 91.12 118 GLN A O 1
ATOM 927 N N . VAL A 1 119 ? -5.152 -17.815 2.396 1.00 94.75 119 VAL A N 1
ATOM 928 C CA . VAL A 1 119 ? -5.193 -17.467 0.972 1.00 94.75 119 VAL A CA 1
ATOM 929 C C . VAL A 1 119 ? -6.465 -18.060 0.371 1.00 94.75 119 VAL A C 1
ATOM 931 O O . VAL A 1 119 ? -6.630 -19.280 0.338 1.00 94.75 119 VAL A O 1
ATOM 934 N N . VAL A 1 120 ? -7.387 -17.204 -0.063 1.00 94.88 120 VAL A N 1
ATOM 935 C CA . VAL A 1 120 ? -8.669 -17.609 -0.649 1.00 94.88 120 VAL A CA 1
ATOM 936 C C . VAL A 1 120 ? -8.558 -17.525 -2.170 1.00 94.88 120 VAL A C 1
ATOM 938 O O . VAL A 1 120 ? -8.587 -16.418 -2.699 1.00 94.88 120 VAL A O 1
ATOM 941 N N . PRO A 1 121 ? -8.471 -18.655 -2.891 1.00 95.50 121 PRO A N 1
ATOM 942 C CA . PRO A 1 121 ? -8.350 -18.620 -4.340 1.00 95.50 121 PRO A CA 1
ATOM 943 C C . PRO A 1 121 ? -9.609 -18.008 -4.960 1.00 95.50 121 PRO A C 1
ATOM 945 O O . PRO A 1 121 ? -10.723 -18.470 -4.703 1.00 95.50 121 PRO A O 1
ATOM 948 N N . LEU A 1 122 ? -9.428 -16.988 -5.797 1.00 95.06 122 LEU A N 1
ATOM 949 C CA . LEU A 1 122 ? -10.507 -16.339 -6.540 1.00 95.06 122 LEU A CA 1
ATOM 950 C C . LEU A 1 122 ? -10.264 -16.402 -8.042 1.00 95.06 122 LEU A C 1
ATOM 952 O O . LEU A 1 122 ? -9.127 -16.355 -8.521 1.00 95.06 122 LEU A O 1
ATOM 956 N N . ARG A 1 123 ? -11.354 -16.446 -8.811 1.00 94.31 123 ARG A N 1
ATOM 957 C CA . ARG A 1 123 ? -11.247 -16.245 -10.253 1.00 94.31 123 ARG A CA 1
ATOM 958 C C . ARG A 1 123 ? -10.958 -14.779 -10.558 1.00 94.31 123 ARG A C 1
ATOM 960 O O . ARG A 1 123 ? -11.443 -13.863 -9.893 1.00 94.31 123 ARG A O 1
ATOM 967 N N . THR A 1 124 ? -10.207 -14.542 -11.627 1.00 90.12 124 THR A N 1
ATOM 968 C CA . THR A 1 124 ? -9.804 -13.194 -12.050 1.00 90.12 124 THR A CA 1
ATOM 969 C C . THR A 1 124 ? -10.994 -12.259 -12.308 1.00 90.12 124 THR A C 1
ATOM 971 O O . THR A 1 124 ? -10.903 -11.064 -12.029 1.00 90.12 124 THR A O 1
ATOM 974 N N . ASP A 1 125 ? -12.107 -12.782 -12.828 1.00 91.69 125 ASP A N 1
ATOM 975 C CA . ASP A 1 125 ? -13.344 -12.036 -13.092 1.00 91.69 125 ASP A CA 1
ATOM 976 C C . ASP A 1 125 ? -14.147 -11.712 -11.820 1.00 91.69 125 ASP A C 1
ATOM 978 O O . ASP A 1 125 ? -14.870 -10.715 -11.773 1.00 91.69 125 ASP A O 1
ATOM 982 N N . GLU A 1 126 ? -13.976 -12.494 -10.756 1.00 95.12 126 GLU A N 1
ATOM 983 C CA . GLU A 1 126 ? -14.634 -12.270 -9.466 1.00 95.12 126 GLU A CA 1
ATOM 984 C C . GLU A 1 126 ? -13.931 -11.191 -8.633 1.00 95.12 126 GLU A C 1
ATOM 986 O O . GLU A 1 126 ? -14.582 -10.464 -7.872 1.00 95.12 126 GLU A O 1
ATOM 991 N N . LEU A 1 127 ? -12.611 -11.047 -8.799 1.00 95.00 127 LEU A N 1
ATOM 992 C CA . LEU A 1 127 ? -11.796 -10.173 -7.957 1.00 95.00 127 LEU A CA 1
ATOM 993 C C . LEU A 1 127 ? -12.207 -8.700 -8.052 1.00 95.00 127 LEU A C 1
ATOM 995 O O . LEU A 1 127 ? -12.247 -8.008 -7.039 1.00 95.00 127 LEU A O 1
ATOM 999 N N . THR A 1 128 ? -12.587 -8.217 -9.237 1.00 96.50 128 THR A N 1
ATOM 1000 C CA . THR A 1 128 ? -13.067 -6.836 -9.414 1.00 96.50 128 THR A CA 1
ATOM 1001 C C . THR A 1 128 ? -14.287 -6.550 -8.537 1.00 96.50 128 THR A C 1
ATOM 1003 O O . THR A 1 128 ? -14.322 -5.547 -7.823 1.00 96.50 128 THR A O 1
ATOM 1006 N N . ASN A 1 129 ? -15.266 -7.459 -8.524 1.00 96.31 129 ASN A N 1
ATOM 1007 C CA . ASN A 1 129 ? -16.452 -7.323 -7.679 1.00 96.31 129 ASN A CA 1
ATOM 1008 C C . ASN A 1 129 ? -16.100 -7.423 -6.190 1.00 96.31 129 ASN A C 1
ATOM 1010 O O . ASN A 1 129 ? -16.685 -6.712 -5.368 1.00 96.31 129 ASN A O 1
ATOM 1014 N N . ARG A 1 130 ? -15.135 -8.281 -5.838 1.00 95.62 130 ARG A N 1
ATOM 1015 C CA . ARG A 1 130 ? -14.640 -8.425 -4.465 1.00 95.62 130 ARG A CA 1
ATOM 1016 C C . ARG A 1 130 ? -13.957 -7.145 -3.970 1.00 95.62 130 ARG A C 1
ATOM 1018 O O . ARG A 1 130 ? -14.289 -6.686 -2.881 1.00 95.62 130 ARG A O 1
ATOM 1025 N N . LEU A 1 131 ? -13.104 -6.527 -4.789 1.00 96.06 131 LEU A N 1
ATOM 1026 C CA . LEU A 1 131 ? -12.439 -5.254 -4.487 1.00 96.06 131 LEU A CA 1
ATOM 1027 C C . LEU A 1 131 ? -13.445 -4.123 -4.276 1.00 96.06 131 LEU A C 1
ATOM 1029 O O . LEU A 1 131 ? -13.356 -3.411 -3.281 1.00 96.06 131 LEU A O 1
ATOM 1033 N N . ILE A 1 132 ? -14.453 -4.003 -5.148 1.00 96.81 132 ILE A N 1
ATOM 1034 C CA . ILE A 1 132 ? -15.517 -2.998 -4.989 1.00 96.81 132 ILE A CA 1
ATOM 1035 C C . ILE A 1 132 ? -16.252 -3.187 -3.656 1.00 96.81 132 ILE A C 1
ATOM 1037 O O . ILE A 1 132 ? -16.488 -2.218 -2.937 1.00 96.81 132 ILE A O 1
ATOM 1041 N N . ARG A 1 133 ? -16.620 -4.427 -3.305 1.00 95.25 133 ARG A N 1
ATOM 1042 C CA . ARG A 1 133 ? -17.296 -4.723 -2.029 1.00 95.25 133 ARG A CA 1
ATOM 1043 C C . ARG A 1 133 ? -16.412 -4.406 -0.827 1.00 95.25 133 ARG A C 1
ATOM 1045 O O . ARG A 1 133 ? -16.913 -3.850 0.143 1.00 95.25 133 ARG A O 1
ATOM 1052 N N . LEU A 1 134 ? -15.120 -4.711 -0.907 1.00 93.81 134 LEU A N 1
ATOM 1053 C CA . LEU A 1 134 ? -14.166 -4.384 0.146 1.00 93.81 134 LEU A CA 1
ATOM 1054 C C . LEU A 1 134 ? -14.022 -2.868 0.328 1.00 93.81 134 LEU A C 1
ATOM 1056 O O . LEU A 1 134 ? -14.173 -2.372 1.440 1.00 93.81 134 LEU A O 1
ATOM 1060 N N . CYS A 1 135 ? -13.800 -2.110 -0.748 1.00 95.75 135 CYS A N 1
ATOM 1061 C CA . CYS A 1 135 ? -13.676 -0.653 -0.661 1.00 95.75 135 CYS A CA 1
ATOM 1062 C C . CYS A 1 135 ? -14.948 0.015 -0.107 1.00 95.75 135 CYS A C 1
ATOM 1064 O O . CYS A 1 135 ? -14.855 1.036 0.574 1.00 95.75 135 CYS A O 1
ATOM 1066 N N . LYS A 1 136 ? -16.134 -0.574 -0.329 1.00 95.00 136 LYS A N 1
ATOM 1067 C CA . LYS A 1 136 ? -17.400 -0.100 0.258 1.00 95.00 136 LYS A CA 1
ATOM 1068 C C . LYS A 1 136 ? -17.459 -0.203 1.781 1.00 95.00 136 LYS A C 1
ATOM 1070 O O . LYS A 1 136 ? -18.139 0.611 2.391 1.00 95.00 136 LYS A O 1
ATOM 1075 N N . VAL A 1 137 ? -16.774 -1.173 2.387 1.00 92.06 137 VAL A N 1
ATOM 1076 C CA . VAL A 1 137 ? -16.798 -1.363 3.849 1.00 92.06 137 VAL A CA 1
ATOM 1077 C C . VAL A 1 137 ? -15.618 -0.706 4.564 1.00 92.06 137 VAL A C 1
ATOM 1079 O O . VAL A 1 137 ? -15.680 -0.533 5.773 1.00 92.06 137 VAL A O 1
ATOM 1082 N N . MET A 1 138 ? -14.571 -0.294 3.840 1.00 92.75 138 MET A N 1
ATOM 1083 C CA . MET A 1 138 ? -13.403 0.382 4.423 1.00 92.75 138 MET A CA 1
ATOM 1084 C C . MET A 1 138 ? -13.761 1.701 5.145 1.00 92.75 138 MET A C 1
ATOM 1086 O O . MET A 1 138 ? -14.746 2.356 4.795 1.00 92.75 138 MET A O 1
ATOM 1090 N N . PRO A 1 139 ? -12.965 2.155 6.124 1.00 88.75 139 PRO A N 1
ATOM 1091 C CA . PRO A 1 139 ? -13.303 3.308 6.942 1.00 88.75 139 PRO A CA 1
ATOM 1092 C C . PRO A 1 139 ? -12.774 4.584 6.275 1.00 88.75 139 PRO A C 1
ATOM 1094 O O . PRO A 1 139 ? -11.620 4.963 6.461 1.00 88.75 139 PRO A O 1
ATOM 1097 N N . PHE A 1 140 ? -13.616 5.232 5.473 1.00 91.00 140 PHE A N 1
ATOM 1098 C CA . PHE A 1 140 ? -13.353 6.557 4.904 1.00 91.00 140 PHE A CA 1
ATOM 1099 C C . PHE A 1 140 ? -14.218 7.601 5.605 1.00 91.00 140 PHE A C 1
ATOM 1101 O O . PHE A 1 140 ? -15.382 7.330 5.902 1.00 91.00 140 PHE A O 1
ATOM 1108 N N . GLU A 1 141 ? -13.660 8.788 5.841 1.00 87.94 141 GLU A N 1
ATOM 1109 C CA . GLU A 1 141 ? -14.396 9.916 6.428 1.00 87.94 141 GLU A CA 1
ATOM 1110 C C . GLU A 1 141 ? -15.336 10.563 5.400 1.00 87.94 141 GLU A C 1
ATOM 1112 O O . GLU A 1 141 ? -16.425 11.017 5.750 1.00 87.94 141 GLU A O 1
ATOM 1117 N N . VAL A 1 142 ? -14.936 10.563 4.122 1.00 94.62 142 VAL A N 1
ATOM 1118 C CA . VAL A 1 142 ? -15.663 11.206 3.021 1.00 94.62 142 VAL A CA 1
ATOM 1119 C C . VAL A 1 142 ? -15.887 10.213 1.877 1.00 94.62 142 VAL A C 1
ATOM 1121 O O . VAL A 1 142 ? -14.974 9.505 1.452 1.00 94.62 142 VAL A O 1
ATOM 1124 N N . GLU A 1 143 ? -17.108 10.169 1.336 1.00 95.69 143 GLU A N 1
ATOM 1125 C CA . GLU A 1 143 ? -17.478 9.220 0.272 1.00 95.69 143 GLU A CA 1
ATOM 1126 C C . GLU A 1 143 ? -16.745 9.485 -1.055 1.00 95.69 143 GLU A C 1
ATOM 1128 O O . GLU A 1 143 ? -16.428 8.556 -1.796 1.00 95.69 143 GLU A O 1
ATOM 1133 N N . GLU A 1 144 ? -16.405 10.742 -1.341 1.00 97.31 144 GLU A N 1
ATOM 1134 C CA . GLU A 1 144 ? -15.600 11.117 -2.510 1.00 97.31 144 GLU A CA 1
ATOM 1135 C C . GLU A 1 144 ? -14.188 10.507 -2.466 1.00 97.31 144 GLU A C 1
ATOM 1137 O O . GLU A 1 144 ? -13.685 10.017 -3.484 1.00 97.31 144 GLU A O 1
ATOM 1142 N N . GLU A 1 145 ? -13.568 10.457 -1.281 1.00 96.69 145 GLU A N 1
ATOM 1143 C CA . GLU A 1 145 ? -12.276 9.792 -1.091 1.00 96.69 145 GLU A CA 1
ATOM 1144 C C . GLU A 1 145 ? -12.397 8.292 -1.346 1.00 96.69 145 GLU A C 1
ATOM 1146 O O . GLU A 1 145 ? -11.579 7.723 -2.066 1.00 96.69 145 GLU A O 1
ATOM 1151 N N . ARG A 1 146 ? -13.458 7.653 -0.834 1.00 97.12 146 ARG A N 1
ATOM 1152 C CA . ARG A 1 146 ? -13.733 6.232 -1.083 1.00 97.12 146 ARG A CA 1
ATOM 1153 C C . ARG A 1 146 ? -13.901 5.941 -2.572 1.00 97.12 146 ARG A C 1
ATOM 1155 O O . ARG A 1 146 ? -13.351 4.954 -3.073 1.00 97.12 146 ARG A O 1
ATOM 1162 N N . ALA A 1 147 ? -14.663 6.767 -3.286 1.00 98.06 147 ALA A N 1
ATOM 1163 C CA . ALA A 1 147 ? -14.884 6.610 -4.721 1.00 98.06 147 ALA A CA 1
ATOM 1164 C C . ALA A 1 147 ? -13.565 6.727 -5.503 1.00 98.06 147 ALA A C 1
ATOM 1166 O O . ALA A 1 147 ? -13.265 5.879 -6.351 1.00 98.06 147 ALA A O 1
ATOM 1167 N N . SER A 1 148 ? -12.747 7.724 -5.161 1.00 98.25 148 SER A N 1
ATOM 1168 C CA . SER A 1 148 ? -11.431 7.943 -5.769 1.00 98.25 148 SER A CA 1
ATOM 1169 C C . SER A 1 148 ? -10.467 6.794 -5.465 1.00 98.25 148 SER A C 1
ATOM 1171 O O . SER A 1 148 ? -9.874 6.227 -6.384 1.00 98.25 148 SER A O 1
ATOM 1173 N N . PHE A 1 149 ? -10.414 6.349 -4.208 1.00 98.38 149 PHE A N 1
ATOM 1174 C CA . PHE A 1 149 ? -9.650 5.180 -3.779 1.00 98.38 149 PHE A CA 1
ATOM 1175 C C . PHE A 1 149 ? -10.042 3.919 -4.547 1.00 98.38 149 PHE A C 1
ATOM 1177 O O . PHE A 1 149 ? -9.184 3.220 -5.090 1.00 98.38 149 PHE A O 1
ATOM 1184 N N . THR A 1 150 ? -11.345 3.649 -4.655 1.00 98.44 150 THR A N 1
ATOM 1185 C CA . THR A 1 150 ? -11.871 2.491 -5.391 1.00 98.44 150 THR A CA 1
ATOM 1186 C C . THR A 1 150 ? -11.441 2.538 -6.856 1.00 98.44 150 THR A C 1
ATOM 1188 O O . THR A 1 150 ? -10.977 1.535 -7.401 1.00 98.44 150 THR A O 1
ATOM 1191 N N . LYS A 1 151 ? -11.532 3.709 -7.498 1.00 98.56 151 LYS A N 1
ATOM 1192 C CA . LYS A 1 151 ? -11.081 3.904 -8.882 1.00 98.56 151 LYS A CA 1
ATOM 1193 C C . LYS A 1 151 ? -9.582 3.624 -9.036 1.00 98.56 151 LYS A C 1
ATOM 1195 O O . LYS A 1 151 ? -9.191 2.932 -9.981 1.00 98.56 151 LYS A O 1
ATOM 1200 N N . THR A 1 152 ? -8.752 4.112 -8.116 1.00 98.69 152 THR A N 1
ATOM 1201 C CA . THR A 1 152 ? -7.299 3.879 -8.120 1.00 98.69 152 THR A CA 1
ATOM 1202 C C . THR A 1 152 ? -6.964 2.399 -7.953 1.00 98.69 152 THR A C 1
ATOM 1204 O O . THR A 1 152 ? -6.189 1.855 -8.739 1.00 98.69 152 THR A O 1
ATOM 1207 N N . VAL A 1 153 ? -7.599 1.715 -6.998 1.00 98.56 153 VAL A N 1
ATOM 1208 C CA . VAL A 1 153 ? -7.444 0.268 -6.768 1.00 98.56 153 VAL A CA 1
ATOM 1209 C C . VAL A 1 153 ? -7.766 -0.535 -8.026 1.00 98.56 153 VAL A C 1
ATOM 1211 O O . VAL A 1 153 ? -6.986 -1.399 -8.423 1.00 98.56 153 VAL A O 1
ATOM 1214 N N . LEU A 1 154 ? -8.895 -0.245 -8.678 1.00 98.50 154 LEU A N 1
ATOM 1215 C CA . LEU A 1 154 ? -9.296 -0.944 -9.900 1.00 98.50 154 LEU A CA 1
ATOM 1216 C C . LEU A 1 154 ? -8.361 -0.643 -11.078 1.00 98.50 154 LEU A C 1
ATOM 1218 O O . LEU A 1 154 ? -8.104 -1.526 -11.896 1.00 98.50 154 LEU A O 1
ATOM 1222 N N . SER A 1 155 ? -7.818 0.574 -11.142 1.00 98.50 155 SER A N 1
ATOM 1223 C CA . SER A 1 155 ? -6.820 0.943 -12.150 1.00 98.50 155 SER A CA 1
ATOM 1224 C C . SER A 1 155 ? -5.527 0.153 -11.947 1.00 98.50 155 SER A C 1
ATOM 1226 O O . SER A 1 155 ? -5.056 -0.485 -12.883 1.00 98.50 155 SER A O 1
ATOM 1228 N N . ILE A 1 156 ? -5.011 0.081 -10.715 1.00 98.56 156 ILE A N 1
ATOM 1229 C CA . ILE A 1 156 ? -3.834 -0.735 -10.378 1.00 98.56 156 ILE A CA 1
ATOM 1230 C C . ILE A 1 156 ? -4.080 -2.224 -10.629 1.00 98.56 156 ILE A C 1
ATOM 1232 O O . ILE A 1 156 ? -3.201 -2.903 -11.158 1.00 98.56 156 ILE A O 1
ATOM 1236 N N . TRP A 1 157 ? -5.281 -2.730 -10.339 1.00 98.19 157 TRP A N 1
ATOM 1237 C CA . TRP A 1 157 ? -5.660 -4.097 -10.701 1.00 98.19 157 TRP A CA 1
ATOM 1238 C C . TRP A 1 157 ? -5.602 -4.337 -12.220 1.00 98.19 157 TRP A C 1
ATOM 1240 O O . TRP A 1 157 ? -5.160 -5.390 -12.677 1.00 98.19 157 TRP A O 1
ATOM 1250 N N . SER A 1 158 ? -5.999 -3.355 -13.030 1.00 98.06 158 SER A N 1
ATOM 1251 C CA . SER A 1 158 ? -5.835 -3.442 -14.483 1.00 98.06 158 SER A CA 1
ATOM 1252 C C . SER A 1 158 ? -4.357 -3.468 -14.889 1.00 98.06 158 SER A C 1
ATOM 1254 O O . SER A 1 158 ? -3.981 -4.274 -15.741 1.00 98.06 158 SER A O 1
ATOM 1256 N N . VAL A 1 159 ? -3.512 -2.639 -14.263 1.00 98.38 159 VAL A N 1
ATOM 1257 C CA . VAL A 1 159 ? -2.061 -2.601 -14.525 1.00 98.38 159 VAL A CA 1
ATOM 1258 C C . VAL A 1 159 ? -1.408 -3.940 -14.181 1.00 98.38 159 VAL A C 1
ATOM 1260 O O . VAL A 1 159 ? -0.760 -4.543 -15.032 1.00 98.38 159 VAL A O 1
ATOM 1263 N N . ILE A 1 160 ? -1.609 -4.456 -12.964 1.00 97.81 160 ILE A N 1
ATOM 1264 C CA . ILE A 1 160 ? -0.934 -5.678 -12.492 1.00 97.81 160 ILE A CA 1
ATOM 1265 C C . ILE A 1 160 ? -1.295 -6.919 -13.321 1.00 97.81 160 ILE A C 1
ATOM 1267 O O . ILE A 1 160 ? -0.500 -7.853 -13.431 1.00 97.81 160 ILE A O 1
ATOM 1271 N N . ARG A 1 161 ? -2.475 -6.930 -13.950 1.00 96.94 161 ARG A N 1
ATOM 1272 C CA . ARG A 1 161 ? -2.873 -7.982 -14.893 1.00 96.94 161 ARG A CA 1
ATOM 1273 C C . ARG A 1 161 ? -2.176 -7.867 -16.245 1.00 96.94 161 ARG A C 1
ATOM 1275 O O . ARG A 1 161 ? -1.876 -8.896 -16.844 1.00 96.94 161 ARG A O 1
ATOM 1282 N N . ALA A 1 162 ? -1.947 -6.645 -16.719 1.00 96.94 162 ALA A N 1
ATOM 1283 C CA . ALA A 1 162 ? -1.399 -6.377 -18.046 1.00 96.94 162 ALA A CA 1
ATOM 1284 C C . ALA A 1 162 ? 0.124 -6.571 -18.132 1.00 96.94 162 ALA A C 1
ATOM 1286 O O . ALA A 1 162 ? 0.647 -6.857 -19.206 1.00 96.94 162 ALA A O 1
ATOM 1287 N N . VAL A 1 163 ? 0.837 -6.421 -17.017 1.00 97.00 163 VAL A N 1
ATOM 1288 C CA . VAL A 1 163 ? 2.306 -6.499 -16.990 1.00 97.00 163 VAL A CA 1
ATOM 1289 C C . VAL A 1 163 ? 2.797 -7.951 -17.105 1.00 97.00 163 VAL A C 1
ATOM 1291 O O . VAL A 1 163 ? 2.096 -8.852 -16.658 1.00 97.00 163 VAL A O 1
ATOM 1294 N N . PRO A 1 164 ? 3.966 -8.233 -17.704 1.00 96.12 164 PRO A N 1
ATOM 1295 C CA . PRO A 1 164 ? 4.433 -9.606 -17.908 1.00 96.12 164 PRO A CA 1
ATOM 1296 C C . PRO A 1 164 ? 5.054 -10.246 -16.658 1.00 96.12 164 PRO A C 1
ATOM 1298 O O . PRO A 1 164 ? 4.773 -11.416 -16.395 1.00 96.12 164 PRO A O 1
ATOM 1301 N N . GLY A 1 165 ? 5.860 -9.509 -15.887 1.00 96.44 165 GLY A N 1
ATOM 1302 C CA . GLY A 1 165 ? 6.644 -10.072 -14.781 1.00 96.44 165 GLY A CA 1
ATOM 1303 C C . GLY A 1 165 ? 6.191 -9.640 -13.390 1.00 96.44 165 GLY A C 1
ATOM 1304 O O . GLY A 1 165 ? 5.066 -9.169 -13.191 1.00 96.44 165 GLY A O 1
ATOM 1305 N N . GLY A 1 166 ? 7.063 -9.858 -12.408 1.00 96.69 166 GLY A N 1
ATOM 1306 C CA . GLY A 1 166 ? 6.783 -9.582 -11.012 1.00 96.69 166 GLY A CA 1
ATOM 1307 C C . GLY A 1 166 ? 6.787 -8.091 -10.685 1.00 96.69 166 GLY A C 1
ATOM 1308 O O . GLY A 1 166 ? 7.637 -7.324 -11.128 1.00 96.69 166 GLY A O 1
ATOM 1309 N N . CYS A 1 167 ? 5.833 -7.666 -9.863 1.00 98.06 167 CYS A N 1
ATOM 1310 C CA . CYS A 1 167 ? 5.745 -6.292 -9.377 1.00 98.06 167 CYS A CA 1
ATOM 1311 C C . CYS A 1 167 ? 4.942 -6.228 -8.073 1.00 98.06 167 CYS A C 1
ATOM 1313 O O . CYS A 1 167 ? 4.304 -7.202 -7.667 1.00 98.06 167 CYS A O 1
ATOM 1315 N N . GLY A 1 168 ? 4.998 -5.089 -7.387 1.00 98.25 168 GLY A N 1
ATOM 1316 C CA . GLY A 1 168 ? 4.284 -4.872 -6.134 1.00 98.25 168 GLY A CA 1
ATOM 1317 C C . GLY A 1 168 ? 3.760 -3.448 -6.018 1.00 98.25 168 GLY A C 1
ATOM 1318 O O . GLY A 1 168 ? 4.452 -2.493 -6.373 1.00 98.25 168 GLY A O 1
ATOM 1319 N N . PHE A 1 169 ? 2.550 -3.310 -5.485 1.00 98.75 169 PHE A N 1
ATOM 1320 C CA . PHE A 1 169 ? 1.888 -2.035 -5.248 1.00 98.75 169 PHE A CA 1
ATOM 1321 C C . PHE A 1 169 ? 1.388 -1.941 -3.812 1.00 98.75 169 PHE A C 1
ATOM 1323 O O . PHE A 1 169 ? 0.819 -2.896 -3.282 1.00 98.75 169 PHE A O 1
ATOM 1330 N N . VAL A 1 170 ? 1.556 -0.765 -3.214 1.00 98.62 170 VAL A N 1
ATOM 1331 C CA . VAL A 1 170 ? 0.881 -0.379 -1.971 1.00 98.62 170 VAL A CA 1
ATOM 1332 C C . VAL A 1 170 ? -0.042 0.782 -2.305 1.00 98.62 170 VAL A C 1
ATOM 1334 O O . VAL A 1 170 ? 0.436 1.856 -2.670 1.00 98.62 170 VAL A O 1
ATOM 1337 N N . VAL A 1 171 ? -1.351 0.564 -2.194 1.00 98.69 171 VAL A N 1
ATOM 1338 C CA . VAL A 1 171 ? -2.375 1.588 -2.420 1.00 98.69 171 VAL A CA 1
ATOM 1339 C C . VAL A 1 171 ? -2.978 1.959 -1.072 1.00 98.69 171 VAL A C 1
ATOM 1341 O O . VAL A 1 171 ? -3.639 1.139 -0.438 1.00 98.69 171 VAL A O 1
ATOM 1344 N N . ALA A 1 172 ? -2.739 3.186 -0.622 1.00 98.25 172 ALA A N 1
ATOM 1345 C CA . ALA A 1 172 ? -3.265 3.727 0.632 1.00 98.25 172 ALA A CA 1
ATOM 1346 C C . ALA A 1 172 ? -3.476 5.243 0.479 1.00 98.25 172 ALA A C 1
ATOM 1348 O O . ALA A 1 172 ? -2.781 5.860 -0.327 1.00 98.25 172 ALA A O 1
ATOM 1349 N N . PRO A 1 173 ? -4.387 5.884 1.227 1.00 97.88 173 PRO A N 1
ATOM 1350 C CA . PRO A 1 173 ? -4.413 7.341 1.304 1.00 97.88 173 P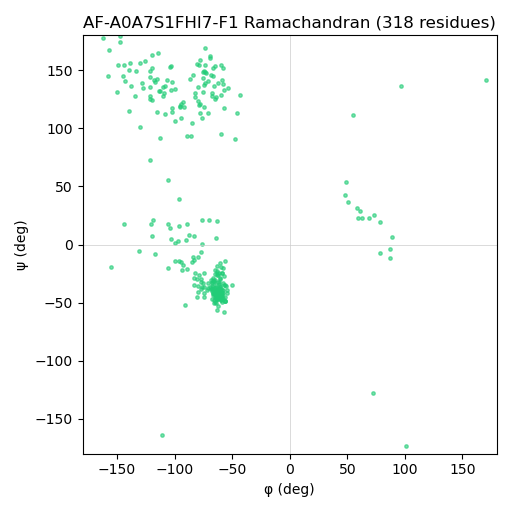RO A CA 1
ATOM 1351 C C . PRO A 1 173 ? -3.073 7.885 1.817 1.00 97.88 173 PRO A C 1
ATOM 1353 O O . PRO A 1 173 ? -2.398 7.233 2.625 1.00 97.88 173 PRO A O 1
ATOM 1356 N N . ILE A 1 174 ? -2.704 9.106 1.422 1.00 96.94 174 ILE A N 1
ATOM 1357 C CA . ILE A 1 174 ? -1.468 9.768 1.883 1.00 96.94 174 ILE A CA 1
ATOM 1358 C C . ILE A 1 174 ? -1.301 9.761 3.415 1.00 96.94 174 ILE A C 1
ATOM 1360 O O . ILE A 1 174 ? -0.195 9.586 3.931 1.00 96.94 174 ILE A O 1
ATOM 1364 N N . SER A 1 175 ? -2.402 9.876 4.163 1.00 94.75 175 SER A N 1
ATOM 1365 C CA . SER A 1 175 ? -2.417 9.804 5.629 1.00 94.75 175 SER A CA 1
ATOM 1366 C C . SER A 1 175 ? -1.919 8.454 6.165 1.00 94.75 175 SER A C 1
ATOM 1368 O O . SER A 1 175 ? -1.233 8.420 7.192 1.00 94.75 175 SER A O 1
ATOM 1370 N N . GLY A 1 176 ? -2.180 7.356 5.449 1.00 95.25 176 GLY A N 1
ATOM 1371 C CA . GLY A 1 176 ? -1.665 6.022 5.751 1.00 95.25 176 GLY A CA 1
ATOM 1372 C C . GLY A 1 176 ? -0.141 5.967 5.663 1.00 95.25 176 GLY A C 1
ATOM 1373 O O . GLY A 1 176 ? 0.511 5.516 6.606 1.00 95.25 176 GLY A O 1
ATOM 1374 N N . PHE A 1 177 ? 0.434 6.526 4.593 1.00 96.25 177 PHE A N 1
ATOM 1375 C CA . PHE A 1 177 ? 1.888 6.610 4.419 1.00 96.25 177 PHE A CA 1
ATOM 1376 C C . PHE A 1 177 ? 2.553 7.478 5.494 1.00 96.25 177 PHE A C 1
ATOM 1378 O O . PHE A 1 177 ? 3.555 7.077 6.091 1.00 96.25 177 PHE A O 1
ATOM 1385 N N . LEU A 1 178 ? 1.971 8.640 5.804 1.00 91.94 178 LEU A N 1
ATOM 1386 C CA . LEU A 1 178 ? 2.462 9.505 6.882 1.00 91.94 178 LEU A CA 1
ATOM 1387 C C . LEU A 1 178 ? 2.419 8.792 8.243 1.00 91.94 178 LEU A C 1
ATOM 1389 O O . LEU A 1 178 ? 3.365 8.900 9.027 1.00 91.94 178 LEU A O 1
ATOM 1393 N N . SER A 1 179 ? 1.359 8.026 8.513 1.00 89.75 179 SER A N 1
ATOM 1394 C CA . SER A 1 179 ? 1.229 7.210 9.725 1.00 89.75 179 SER A CA 1
ATOM 1395 C C . SER A 1 179 ? 2.281 6.094 9.802 1.00 89.75 179 SER A C 1
ATOM 1397 O O . SER A 1 179 ? 2.874 5.872 10.861 1.00 89.75 179 SER A O 1
ATOM 1399 N N . THR A 1 180 ? 2.583 5.405 8.695 1.00 91.38 180 THR A N 1
ATOM 1400 C CA . THR A 1 180 ? 3.682 4.419 8.653 1.00 91.38 180 THR A CA 1
ATOM 1401 C C . THR A 1 180 ? 5.054 5.055 8.870 1.00 91.38 180 THR A C 1
ATOM 1403 O O . THR A 1 180 ? 5.843 4.524 9.650 1.00 91.38 180 THR A O 1
ATOM 1406 N N . THR A 1 181 ? 5.326 6.228 8.292 1.00 88.94 181 THR A N 1
ATOM 1407 C CA . THR A 1 181 ? 6.603 6.934 8.500 1.00 88.94 181 THR A CA 1
ATOM 1408 C C . THR A 1 181 ? 6.794 7.341 9.962 1.00 88.94 181 THR A C 1
ATOM 1410 O O . THR A 1 181 ? 7.883 7.194 10.515 1.00 88.94 181 THR A O 1
ATOM 1413 N N . ARG A 1 182 ? 5.724 7.776 10.647 1.00 85.50 182 ARG A N 1
ATOM 1414 C CA . ARG A 1 182 ? 5.755 8.052 12.101 1.00 85.50 182 ARG A CA 1
ATOM 1415 C C . ARG A 1 182 ? 6.086 6.810 12.936 1.00 85.50 182 ARG A C 1
ATOM 1417 O O . ARG A 1 182 ? 6.621 6.941 14.034 1.00 85.50 182 ARG A O 1
ATOM 1424 N N . ARG A 1 183 ? 5.821 5.615 12.402 1.00 88.25 183 ARG A N 1
ATOM 1425 C CA . ARG A 1 183 ? 6.208 4.314 12.973 1.00 88.25 183 ARG A CA 1
ATOM 1426 C C . ARG A 1 183 ? 7.595 3.845 12.515 1.00 88.25 183 ARG A C 1
ATOM 1428 O O . ARG A 1 183 ? 7.918 2.676 12.674 1.00 88.25 183 ARG A O 1
ATOM 1435 N N . LYS A 1 184 ? 8.422 4.763 11.995 1.00 92.25 184 LYS A N 1
ATOM 1436 C CA . LYS A 1 184 ? 9.803 4.526 11.542 1.00 92.25 184 LYS A CA 1
ATOM 1437 C C . LYS A 1 184 ? 9.919 3.535 10.378 1.00 92.25 184 LYS A C 1
ATOM 1439 O O . LYS A 1 184 ? 10.988 2.967 10.173 1.00 92.25 184 LYS A O 1
ATOM 1444 N N . ILE A 1 185 ? 8.847 3.354 9.606 1.00 95.56 185 ILE A N 1
ATOM 1445 C CA . ILE A 1 185 ? 8.938 2.660 8.322 1.00 95.56 185 ILE A CA 1
ATOM 1446 C C . ILE A 1 185 ? 9.513 3.645 7.312 1.00 95.56 185 ILE A C 1
ATOM 1448 O O . ILE A 1 185 ? 8.939 4.710 7.077 1.00 95.56 185 ILE A O 1
ATOM 1452 N N . ASP A 1 186 ? 10.650 3.289 6.731 1.00 96.75 186 ASP A N 1
ATOM 1453 C CA . ASP A 1 186 ? 11.310 4.079 5.701 1.00 96.75 186 ASP A CA 1
ATOM 1454 C C . ASP A 1 186 ? 11.052 3.478 4.317 1.00 96.75 186 ASP A C 1
ATOM 1456 O O . ASP A 1 186 ? 11.058 2.262 4.121 1.00 96.75 186 ASP A O 1
ATOM 1460 N N . PHE A 1 187 ? 10.829 4.356 3.345 1.00 97.81 187 PHE A N 1
ATOM 1461 C CA . PHE A 1 187 ? 10.552 4.006 1.957 1.00 97.81 187 PHE A CA 1
ATOM 1462 C C . PHE A 1 187 ? 11.732 4.466 1.102 1.00 97.81 187 PHE A C 1
ATOM 1464 O O . PHE A 1 187 ? 11.781 5.616 0.642 1.00 97.81 187 PHE A O 1
ATOM 1471 N N . GLN A 1 188 ? 12.697 3.575 0.915 1.00 98.25 188 GLN A N 1
ATOM 1472 C CA . GLN A 1 188 ? 13.972 3.858 0.268 1.00 98.25 188 GLN A CA 1
ATOM 1473 C C . GLN A 1 188 ? 13.885 3.570 -1.224 1.00 98.25 188 GLN A C 1
ATOM 1475 O O . GLN A 1 188 ? 13.644 2.442 -1.634 1.00 98.25 188 GLN A O 1
ATOM 1480 N N . VAL A 1 189 ? 14.088 4.596 -2.041 1.00 98.44 189 VAL A N 1
ATOM 1481 C CA . VAL A 1 189 ? 14.118 4.449 -3.499 1.00 98.44 189 VAL A CA 1
ATOM 1482 C C . VAL A 1 189 ? 15.472 3.869 -3.904 1.00 98.44 189 VAL A C 1
ATOM 1484 O O . VAL A 1 189 ? 16.500 4.463 -3.565 1.00 98.44 189 VAL A O 1
ATOM 1487 N N . VAL A 1 190 ? 15.475 2.712 -4.573 1.00 98.00 190 VAL A N 1
ATOM 1488 C CA . VAL A 1 190 ? 16.710 1.949 -4.838 1.00 98.00 190 VAL A CA 1
ATOM 1489 C C . VAL A 1 190 ? 17.345 2.238 -6.197 1.00 98.00 190 VAL A C 1
ATOM 1491 O O . VAL A 1 190 ? 18.518 1.939 -6.395 1.00 98.00 190 VAL A O 1
ATOM 1494 N N . ASP A 1 191 ? 16.619 2.863 -7.118 1.00 98.19 191 ASP A N 1
ATOM 1495 C CA . ASP A 1 191 ? 17.057 3.160 -8.487 1.00 98.19 191 ASP A CA 1
ATOM 1496 C C . ASP A 1 191 ? 17.613 4.588 -8.639 1.00 98.19 191 ASP A C 1
ATOM 1498 O O . ASP A 1 191 ? 17.363 5.280 -9.627 1.00 98.19 191 ASP A O 1
ATOM 1502 N N . ARG A 1 192 ? 18.365 5.054 -7.634 1.00 98.50 192 ARG A N 1
ATOM 1503 C CA . ARG A 1 192 ? 18.991 6.385 -7.629 1.00 98.50 192 ARG A CA 1
ATOM 1504 C C . ARG A 1 192 ? 20.320 6.398 -8.370 1.00 98.50 192 ARG A C 1
ATOM 1506 O O . ARG A 1 192 ? 21.114 5.464 -8.277 1.00 98.50 192 ARG A O 1
ATOM 1513 N N . SER A 1 193 ? 20.601 7.517 -9.025 1.00 98.38 193 SER A N 1
ATOM 1514 C CA . SER A 1 193 ? 21.894 7.800 -9.651 1.00 98.38 193 SER A CA 1
ATOM 1515 C C . SER A 1 193 ? 22.200 9.297 -9.607 1.00 98.38 193 SER A C 1
ATOM 1517 O O . SER A 1 193 ? 21.389 10.089 -9.129 1.00 98.38 193 SER A O 1
ATOM 1519 N N . VAL A 1 194 ? 23.362 9.700 -10.128 1.00 98.12 194 VAL A N 1
ATOM 1520 C CA . VAL A 1 194 ? 23.695 11.124 -10.314 1.00 98.12 194 VAL A CA 1
ATOM 1521 C C . VAL A 1 194 ? 22.697 11.811 -11.258 1.00 98.12 194 VAL A C 1
ATOM 1523 O O . VAL A 1 194 ? 22.342 12.962 -11.025 1.00 98.12 194 VAL A O 1
ATOM 1526 N N . LEU A 1 195 ? 22.215 11.102 -12.287 1.00 98.31 195 LEU A N 1
ATOM 1527 C CA . LEU A 1 195 ? 21.212 11.610 -13.232 1.00 98.31 195 LEU A CA 1
ATOM 1528 C C . LEU A 1 195 ? 19.798 11.591 -12.641 1.00 98.31 195 LEU A C 1
ATOM 1530 O O . LEU A 1 195 ? 18.999 12.474 -12.939 1.00 98.31 195 LEU A O 1
ATOM 1534 N N . PHE A 1 196 ? 19.511 10.614 -11.776 1.00 98.44 196 PHE A N 1
ATOM 1535 C CA . PHE A 1 196 ? 18.200 10.428 -11.162 1.00 98.44 196 PHE A CA 1
ATOM 1536 C C . PHE A 1 196 ? 18.287 10.489 -9.628 1.00 98.44 196 PHE A C 1
ATOM 1538 O O . PHE A 1 196 ? 18.163 9.459 -8.953 1.00 98.44 196 PHE A O 1
ATOM 1545 N N . PRO A 1 197 ? 18.503 11.679 -9.031 1.00 98.00 197 PRO A N 1
ATOM 1546 C CA . PRO A 1 197 ? 18.734 11.815 -7.588 1.00 98.00 197 PRO A CA 1
ATOM 1547 C C . PRO A 1 197 ? 17.539 11.367 -6.732 1.00 98.00 197 PRO A C 1
ATOM 1549 O O . PRO A 1 197 ? 17.707 10.965 -5.579 1.00 98.00 197 PRO A O 1
ATOM 1552 N N . HIS A 1 198 ? 16.327 11.400 -7.292 1.00 97.69 198 HIS A N 1
ATOM 1553 C CA . HIS A 1 198 ? 15.105 10.945 -6.622 1.00 97.69 198 HIS A CA 1
ATOM 1554 C C . HIS A 1 198 ? 14.669 9.531 -7.029 1.00 97.69 198 HIS A C 1
ATOM 1556 O O . HIS A 1 198 ? 13.676 9.039 -6.497 1.00 97.69 198 HIS A O 1
ATOM 1562 N N . GLY A 1 199 ? 15.439 8.874 -7.898 1.00 98.56 199 GLY A N 1
ATOM 1563 C CA . GLY A 1 199 ? 15.151 7.565 -8.471 1.00 98.56 199 GLY A CA 1
ATOM 1564 C C . GLY A 1 199 ? 14.507 7.660 -9.844 1.00 98.56 199 GLY A C 1
ATOM 1565 O O . GLY A 1 199 ? 13.612 8.483 -10.056 1.00 98.56 199 GLY A O 1
ATOM 1566 N N . TYR A 1 200 ? 14.969 6.819 -10.764 1.00 98.62 200 TYR A N 1
ATOM 1567 C CA . TYR A 1 200 ? 14.561 6.843 -12.164 1.00 98.62 200 TYR A CA 1
ATOM 1568 C C . TYR A 1 200 ? 13.044 6.682 -12.339 1.00 98.62 200 TYR A C 1
ATOM 1570 O O . TYR A 1 200 ? 12.382 7.578 -12.862 1.00 98.62 200 TYR A O 1
ATOM 1578 N N . MET A 1 201 ? 12.465 5.587 -11.839 1.00 98.56 201 MET A N 1
ATOM 1579 C CA . MET A 1 201 ? 11.033 5.301 -11.980 1.00 98.56 201 MET A CA 1
ATOM 1580 C C . MET A 1 201 ? 10.164 6.304 -11.237 1.00 98.56 201 MET A C 1
ATOM 1582 O O . MET A 1 201 ? 9.039 6.593 -11.643 1.00 98.56 201 MET A O 1
ATOM 1586 N N . THR A 1 202 ? 10.686 6.835 -10.133 1.00 98.50 202 THR A N 1
ATOM 1587 C CA . THR A 1 202 ? 10.021 7.900 -9.392 1.00 98.50 202 THR A CA 1
ATOM 1588 C C . THR A 1 202 ? 9.929 9.132 -10.297 1.00 98.50 202 THR A C 1
ATOM 1590 O O . THR A 1 202 ? 8.830 9.580 -10.611 1.00 98.50 202 THR A O 1
ATOM 1593 N N . GLN A 1 203 ? 11.042 9.636 -10.825 1.00 98.62 203 GLN A N 1
ATOM 1594 C CA . GLN A 1 203 ? 11.032 10.818 -11.694 1.00 98.62 203 GLN A CA 1
ATOM 1595 C C . GLN A 1 203 ? 10.244 10.604 -12.997 1.00 98.62 203 GLN A C 1
ATOM 1597 O O . GLN A 1 203 ? 9.420 11.450 -13.338 1.00 98.62 203 GLN A O 1
ATOM 1602 N N . ARG A 1 204 ? 10.392 9.447 -13.660 1.00 98.44 204 ARG A N 1
ATOM 1603 C CA . ARG A 1 204 ? 9.654 9.096 -14.890 1.00 98.44 204 ARG A CA 1
ATOM 1604 C C . ARG A 1 204 ? 8.134 9.166 -14.719 1.00 98.44 204 ARG A C 1
ATOM 1606 O O . ARG A 1 204 ? 7.434 9.545 -15.651 1.00 98.44 204 ARG A O 1
ATOM 1613 N N . LEU A 1 205 ? 7.622 8.816 -13.537 1.00 98.31 205 LEU A N 1
ATOM 1614 C CA . LEU A 1 205 ? 6.185 8.730 -13.254 1.00 98.31 205 LEU A CA 1
ATOM 1615 C C . LEU A 1 205 ? 5.642 9.879 -12.393 1.00 98.31 205 LEU A C 1
ATOM 1617 O O . LEU A 1 205 ? 4.569 9.745 -11.815 1.00 98.31 205 LEU A O 1
ATOM 1621 N N . GLU A 1 206 ? 6.354 11.003 -12.270 1.00 96.44 206 GLU A N 1
ATOM 1622 C CA . GLU A 1 206 ? 5.975 12.104 -11.366 1.00 96.44 206 GLU A CA 1
ATOM 1623 C C . GLU A 1 206 ? 4.555 12.640 -11.558 1.00 96.44 206 GLU A C 1
ATOM 1625 O O . GLU A 1 206 ? 3.852 12.854 -10.575 1.00 96.44 206 GLU A O 1
ATOM 1630 N N . ASN A 1 207 ? 4.114 12.788 -12.806 1.00 96.38 207 ASN A N 1
ATOM 1631 C CA . ASN A 1 207 ? 2.797 13.336 -13.141 1.00 96.38 207 ASN A CA 1
ATOM 1632 C C . ASN A 1 207 ? 1.932 12.345 -13.934 1.00 96.38 207 ASN A C 1
ATOM 1634 O O . ASN A 1 207 ? 0.971 12.745 -14.588 1.00 96.38 207 ASN A O 1
ATOM 1638 N N . ALA A 1 208 ? 2.289 11.060 -13.909 1.00 98.19 208 ALA A N 1
ATOM 1639 C CA . ALA A 1 208 ? 1.580 10.015 -14.634 1.00 98.19 208 ALA A CA 1
ATOM 1640 C C . ALA A 1 208 ? 0.552 9.346 -13.703 1.00 98.19 208 ALA A C 1
ATOM 1642 O O . ALA A 1 208 ? 0.955 8.629 -12.780 1.00 98.19 208 ALA A O 1
ATOM 1643 N N . PRO A 1 209 ? -0.763 9.563 -13.896 1.00 98.25 209 PRO A N 1
ATOM 1644 C CA . PRO A 1 209 ? -1.769 8.857 -13.115 1.00 98.25 209 PRO A CA 1
ATOM 1645 C C . PRO A 1 209 ? -1.765 7.366 -13.453 1.00 98.25 209 PRO A C 1
ATOM 1647 O O . PRO A 1 209 ? -1.445 6.964 -14.567 1.00 98.25 209 PRO A O 1
ATOM 1650 N N . VAL A 1 210 ? -2.164 6.527 -12.499 1.00 98.38 210 VAL A N 1
ATOM 1651 C CA . VAL A 1 210 ? -2.077 5.056 -12.615 1.00 98.38 210 VAL A CA 1
ATOM 1652 C C . VAL A 1 210 ? -2.851 4.447 -13.788 1.00 98.38 210 VAL A C 1
ATOM 1654 O O . VAL A 1 210 ? -2.603 3.306 -14.167 1.00 98.38 210 VAL A O 1
ATOM 1657 N N . ASN A 1 211 ? -3.814 5.180 -14.346 1.00 97.25 211 ASN A N 1
ATOM 1658 C CA . ASN A 1 211 ? -4.604 4.776 -15.507 1.00 97.25 211 ASN A CA 1
ATOM 1659 C C . ASN A 1 211 ? -4.079 5.356 -16.832 1.00 97.25 211 ASN A C 1
ATOM 1661 O O . ASN A 1 211 ? -4.723 5.168 -17.866 1.00 97.25 211 ASN A O 1
ATOM 1665 N N . SER A 1 212 ? -2.967 6.093 -16.811 1.00 98.44 212 SER A N 1
ATOM 1666 C CA . SER A 1 212 ? -2.354 6.661 -18.007 1.00 98.44 212 SER A CA 1
ATOM 1667 C C . SER A 1 212 ? -1.558 5.604 -18.768 1.00 98.44 212 SER A C 1
ATOM 1669 O O . SER A 1 212 ? -1.070 4.624 -18.196 1.00 98.44 212 SER A O 1
ATOM 1671 N N . LYS A 1 213 ? -1.404 5.812 -20.079 1.00 98.12 213 LYS A N 1
ATOM 1672 C CA . LYS A 1 213 ? -0.601 4.919 -20.917 1.00 98.12 213 LYS A CA 1
ATOM 1673 C C . LYS A 1 213 ? 0.866 4.932 -20.486 1.00 98.12 213 LYS A C 1
ATOM 1675 O O . LYS A 1 213 ? 1.492 3.882 -20.425 1.00 98.12 213 LYS A O 1
ATOM 1680 N N . GLU A 1 214 ? 1.383 6.104 -20.137 1.00 98.50 214 GLU A N 1
ATOM 1681 C CA . GLU A 1 214 ? 2.758 6.309 -19.684 1.00 98.50 214 GLU A CA 1
ATOM 1682 C C . GLU A 1 214 ? 3.053 5.494 -18.419 1.00 98.50 214 GLU A C 1
ATOM 1684 O O . GLU A 1 214 ? 4.109 4.869 -18.323 1.00 98.50 214 GLU A O 1
ATOM 1689 N N . PHE A 1 215 ? 2.105 5.453 -17.475 1.00 98.62 215 PHE A N 1
ATOM 1690 C CA . PHE A 1 215 ? 2.227 4.635 -16.271 1.00 98.62 215 PHE A CA 1
ATOM 1691 C C . PHE A 1 215 ? 2.252 3.141 -16.604 1.00 98.62 215 PHE A C 1
ATOM 1693 O O . PHE A 1 215 ? 3.147 2.426 -16.155 1.00 98.62 215 PHE A O 1
ATOM 1700 N N . VAL A 1 216 ? 1.303 2.671 -17.421 1.00 98.44 216 VAL A N 1
ATOM 1701 C CA . VAL A 1 216 ? 1.216 1.257 -17.827 1.00 98.44 216 VAL A CA 1
ATOM 1702 C C . VAL A 1 216 ? 2.493 0.809 -18.538 1.00 98.44 216 VAL A C 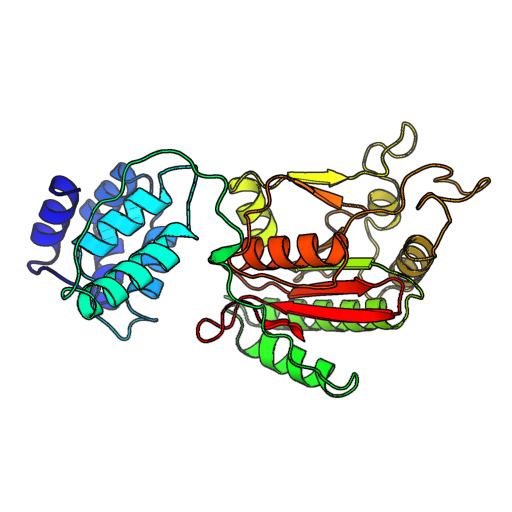1
ATOM 1704 O O . VAL A 1 216 ? 3.071 -0.205 -18.150 1.00 98.44 216 VAL A O 1
ATOM 1707 N N . ASP A 1 217 ? 2.957 1.579 -19.525 1.00 98.38 217 ASP A N 1
ATOM 1708 C CA . ASP A 1 217 ? 4.149 1.256 -20.311 1.00 98.38 217 ASP A CA 1
ATOM 1709 C C . ASP A 1 217 ? 5.400 1.196 -19.419 1.00 98.38 217 ASP A C 1
ATOM 1711 O O . ASP A 1 217 ? 6.190 0.257 -19.518 1.00 98.38 217 ASP A O 1
ATOM 1715 N N . ALA A 1 218 ? 5.568 2.156 -18.502 1.00 98.44 218 ALA A N 1
ATOM 1716 C CA . ALA A 1 218 ? 6.720 2.186 -17.604 1.00 98.44 218 ALA A CA 1
ATOM 1717 C C . ALA A 1 218 ? 6.728 1.016 -16.610 1.00 98.44 218 ALA A C 1
ATOM 1719 O O . ALA A 1 218 ? 7.778 0.422 -16.373 1.00 98.44 218 ALA A O 1
ATOM 1720 N N . ILE A 1 219 ? 5.576 0.659 -16.027 1.00 98.44 219 ILE A N 1
ATOM 1721 C CA . ILE A 1 219 ? 5.487 -0.508 -15.137 1.00 98.44 219 ILE A CA 1
ATOM 1722 C C . ILE A 1 219 ? 5.699 -1.801 -15.927 1.00 98.44 219 ILE A C 1
ATOM 1724 O O . ILE A 1 219 ? 6.376 -2.704 -15.433 1.00 98.44 219 ILE A O 1
ATOM 1728 N N . GLN A 1 220 ? 5.154 -1.902 -17.141 1.00 98.12 220 GLN A N 1
ATOM 1729 C CA . GLN A 1 220 ? 5.387 -3.051 -18.012 1.00 98.12 220 GLN A CA 1
ATOM 1730 C C . GLN A 1 220 ? 6.885 -3.245 -18.239 1.00 98.12 220 GLN A C 1
ATOM 1732 O O . GLN A 1 220 ? 7.381 -4.347 -18.010 1.00 98.12 220 GLN A O 1
ATOM 1737 N N . GLU A 1 221 ? 7.601 -2.177 -18.586 1.00 97.88 221 GLU A N 1
ATOM 1738 C CA . GLU A 1 221 ? 9.048 -2.195 -18.787 1.00 97.88 221 GLU A CA 1
ATOM 1739 C C . GLU A 1 221 ? 9.822 -2.557 -17.511 1.00 97.88 221 GLU A C 1
ATOM 1741 O O . GLU A 1 221 ? 10.674 -3.445 -17.532 1.00 97.88 221 GLU A O 1
ATOM 1746 N N . PHE A 1 222 ? 9.468 -1.932 -16.384 1.00 97.81 222 PHE A N 1
ATOM 1747 C CA . PHE A 1 222 ? 10.072 -2.192 -15.075 1.00 97.81 222 PHE A CA 1
ATOM 1748 C C . PHE A 1 222 ? 9.888 -3.644 -14.618 1.00 97.81 222 PHE A C 1
ATOM 1750 O O . PHE A 1 222 ? 10.785 -4.218 -14.009 1.00 97.81 222 PHE A O 1
ATOM 1757 N N . SER A 1 223 ? 8.738 -4.247 -14.928 1.00 97.38 223 SER A N 1
ATOM 1758 C CA . SER A 1 223 ? 8.415 -5.631 -14.559 1.00 97.38 223 SER A CA 1
ATOM 1759 C C . SER A 1 223 ? 9.043 -6.683 -15.474 1.00 97.38 223 SER A C 1
ATOM 1761 O O . SER A 1 223 ? 8.958 -7.870 -15.167 1.00 97.38 223 SER A O 1
ATOM 1763 N N . MET A 1 224 ? 9.617 -6.300 -16.621 1.00 96.12 224 MET A N 1
ATOM 1764 C CA . MET A 1 224 ? 10.237 -7.278 -17.514 1.00 96.12 224 MET A CA 1
ATOM 1765 C C . MET A 1 224 ? 11.434 -7.920 -16.818 1.00 96.12 224 MET A C 1
ATOM 1767 O O . MET A 1 224 ? 12.351 -7.225 -16.377 1.00 96.12 224 MET A O 1
ATOM 1771 N N . HIS A 1 225 ? 11.432 -9.249 -16.756 1.00 91.44 225 HIS A N 1
ATOM 1772 C CA . HIS A 1 225 ? 12.512 -10.015 -16.151 1.00 91.44 225 HIS A CA 1
ATOM 1773 C C . HIS A 1 225 ? 13.855 -9.735 -16.845 1.00 91.44 225 HIS A C 1
ATOM 1775 O O . HIS A 1 225 ? 13.922 -9.585 -18.067 1.00 91.44 225 HIS A O 1
ATOM 1781 N N . SER A 1 226 ? 14.923 -9.662 -16.056 1.00 92.50 226 SER A N 1
ATOM 1782 C CA . SER A 1 226 ? 16.306 -9.733 -16.526 1.00 92.50 226 SER A CA 1
ATOM 1783 C C . SER A 1 226 ? 17.115 -10.589 -15.561 1.00 92.50 226 SER A C 1
ATOM 1785 O O . SER A 1 226 ? 16.756 -10.696 -14.391 1.00 92.50 226 SER A O 1
ATOM 1787 N N . ASP A 1 227 ? 18.217 -11.162 -16.040 1.00 92.50 227 ASP A N 1
ATOM 1788 C CA . ASP A 1 227 ? 19.029 -12.111 -15.264 1.00 92.50 227 ASP A CA 1
ATOM 1789 C C . ASP A 1 227 ? 19.576 -11.525 -13.948 1.00 92.50 227 ASP A C 1
ATOM 1791 O O . ASP A 1 227 ? 19.876 -12.260 -13.010 1.00 92.50 227 ASP A O 1
ATOM 1795 N N . ASP A 1 228 ? 19.715 -10.199 -13.872 1.00 94.88 228 ASP A N 1
ATOM 1796 C CA . ASP A 1 228 ? 20.299 -9.463 -12.750 1.00 94.88 228 ASP A CA 1
ATOM 1797 C C . ASP A 1 228 ? 19.337 -8.467 -12.078 1.00 94.88 228 ASP A C 1
ATOM 1799 O O . ASP A 1 228 ? 19.773 -7.669 -11.243 1.00 94.88 228 ASP A O 1
ATOM 1803 N N . ASP A 1 229 ? 18.056 -8.476 -12.467 1.00 94.88 229 ASP A N 1
ATOM 1804 C CA . ASP A 1 229 ? 17.042 -7.502 -12.050 1.00 94.88 229 ASP A CA 1
ATOM 1805 C C . ASP A 1 229 ? 17.481 -6.030 -12.237 1.00 94.88 229 ASP A C 1
ATOM 1807 O O . ASP A 1 229 ? 17.151 -5.158 -11.428 1.00 94.88 229 ASP A O 1
ATOM 1811 N N . ARG A 1 230 ? 18.233 -5.710 -13.303 1.00 97.50 230 ARG A N 1
ATOM 1812 C CA . ARG A 1 230 ? 18.633 -4.337 -13.664 1.00 97.50 230 ARG A CA 1
ATOM 1813 C C . ARG A 1 230 ? 18.140 -3.904 -15.040 1.00 97.50 230 ARG A C 1
ATOM 1815 O O . ARG A 1 230 ? 17.735 -4.699 -15.888 1.00 97.50 230 ARG A O 1
ATOM 1822 N N . TRP A 1 231 ? 18.154 -2.596 -15.265 1.00 97.88 231 TRP A N 1
ATOM 1823 C CA . TRP A 1 231 ? 17.894 -2.025 -16.584 1.00 97.88 231 TRP A CA 1
ATOM 1824 C C . TRP A 1 231 ? 18.999 -2.406 -17.582 1.00 97.88 231 TRP A C 1
ATOM 1826 O O . TRP A 1 231 ? 20.181 -2.308 -17.234 1.00 97.88 231 TRP A O 1
ATOM 1836 N N . PRO A 1 232 ? 18.641 -2.791 -18.821 1.00 97.06 232 PRO A N 1
ATOM 1837 C CA . PRO A 1 232 ? 19.595 -3.278 -19.811 1.00 97.06 232 PRO A CA 1
ATOM 1838 C C . PRO A 1 232 ? 20.536 -2.175 -20.311 1.00 97.06 232 PRO A C 1
ATOM 1840 O O . PRO A 1 232 ? 20.245 -0.979 -20.221 1.00 97.06 232 PRO A O 1
ATOM 1843 N N . SER A 1 233 ? 21.666 -2.586 -20.889 1.00 97.31 233 SER A N 1
ATOM 1844 C CA . SER A 1 233 ? 22.613 -1.665 -21.523 1.00 97.31 233 SER A CA 1
ATOM 1845 C C . SER A 1 233 ? 21.954 -0.852 -22.642 1.00 97.31 233 SER A C 1
ATOM 1847 O O . SER A 1 233 ? 21.186 -1.383 -23.439 1.00 97.31 233 SER A O 1
ATOM 1849 N N . GLY A 1 234 ? 22.273 0.443 -22.710 1.00 97.00 234 GLY A N 1
ATOM 1850 C CA . GLY A 1 234 ? 21.698 1.378 -23.686 1.00 97.00 234 GLY A CA 1
ATOM 1851 C C . GLY A 1 234 ? 20.379 2.027 -23.252 1.00 97.00 234 GLY A C 1
ATOM 1852 O O . GLY A 1 234 ? 19.971 3.010 -23.864 1.00 97.00 234 GLY A O 1
ATOM 1853 N N . HIS A 1 235 ? 19.744 1.541 -22.182 1.00 98.00 235 HIS A N 1
ATOM 1854 C CA . HIS A 1 235 ? 18.612 2.221 -21.556 1.00 98.00 235 HIS A CA 1
ATOM 1855 C C . HIS A 1 235 ? 19.088 3.444 -20.749 1.00 98.00 235 HIS A C 1
ATOM 1857 O O . HIS A 1 235 ? 20.178 3.428 -20.175 1.00 98.00 235 HIS A O 1
ATOM 1863 N N . GLU A 1 236 ? 18.273 4.498 -20.641 1.00 98.12 236 GLU A N 1
ATOM 1864 C CA . GLU A 1 236 ? 18.639 5.715 -19.889 1.00 98.12 236 GLU A CA 1
ATOM 1865 C C . GLU A 1 236 ? 18.916 5.441 -18.398 1.00 98.12 236 GLU A C 1
ATOM 1867 O O . GLU A 1 236 ? 19.752 6.095 -17.779 1.00 98.12 236 GLU A O 1
ATOM 1872 N N . ALA A 1 237 ? 18.273 4.411 -17.846 1.00 98.19 237 ALA A N 1
ATOM 1873 C CA . ALA A 1 237 ? 18.468 3.918 -16.484 1.00 98.19 237 ALA A CA 1
ATOM 1874 C C . ALA A 1 237 ? 19.440 2.726 -16.387 1.00 98.19 237 ALA A C 1
ATOM 1876 O O . ALA A 1 237 ? 19.428 2.023 -15.379 1.00 98.19 237 ALA A O 1
ATOM 1877 N N . SER A 1 238 ? 20.239 2.463 -17.429 1.00 98.19 238 SER A N 1
ATOM 1878 C CA . SER A 1 238 ? 21.122 1.291 -17.550 1.00 98.19 238 SER A CA 1
ATOM 1879 C C . SER A 1 238 ? 21.882 0.980 -16.257 1.00 98.19 238 SER A C 1
ATOM 1881 O O . SER A 1 238 ? 22.559 1.836 -15.685 1.00 98.19 238 SER A O 1
ATOM 1883 N N . GLY A 1 239 ? 21.800 -0.278 -15.819 1.00 97.94 239 GLY A N 1
ATOM 1884 C CA . GLY A 1 239 ? 22.469 -0.776 -14.619 1.00 97.94 239 GLY A CA 1
ATOM 1885 C C . GLY A 1 239 ? 21.794 -0.411 -13.293 1.00 97.94 239 GLY A C 1
ATOM 1886 O O . GLY A 1 239 ? 22.213 -0.933 -12.258 1.00 97.94 239 GLY A O 1
ATOM 1887 N N . LEU A 1 240 ? 20.753 0.428 -13.276 1.00 98.38 240 LEU A N 1
ATOM 1888 C CA . LEU A 1 240 ? 19.964 0.670 -12.064 1.00 98.38 240 LEU A CA 1
ATOM 1889 C C . LEU A 1 240 ? 19.062 -0.539 -11.753 1.00 98.38 240 LEU A C 1
ATOM 1891 O O . LEU A 1 240 ? 18.647 -1.241 -12.677 1.00 98.38 240 LEU A O 1
ATOM 1895 N N . PRO A 1 241 ? 18.779 -0.825 -10.471 1.00 97.94 241 PRO A N 1
ATOM 1896 C CA . PRO A 1 241 ? 17.928 -1.949 -10.082 1.00 97.94 241 PRO A CA 1
ATOM 1897 C C . PRO A 1 241 ? 16.459 -1.743 -10.485 1.00 97.94 241 PRO A C 1
ATOM 1899 O O . PRO A 1 241 ? 15.930 -0.633 -10.400 1.00 97.94 241 PRO A O 1
ATOM 1902 N N . LYS A 1 242 ? 15.789 -2.840 -10.844 1.00 96.81 242 LYS A N 1
ATOM 1903 C CA . LYS A 1 242 ? 14.343 -2.962 -11.081 1.00 96.81 242 LYS A CA 1
ATOM 1904 C C . LYS A 1 242 ? 13.669 -3.709 -9.924 1.00 96.81 242 LYS A C 1
ATOM 1906 O O . LYS A 1 242 ? 13.028 -4.738 -10.103 1.00 96.81 242 LYS A O 1
ATOM 1911 N N . ASP A 1 243 ? 13.863 -3.213 -8.707 1.00 95.56 243 ASP A N 1
ATOM 1912 C CA . ASP A 1 243 ? 13.371 -3.853 -7.483 1.00 95.56 243 ASP A CA 1
ATOM 1913 C C . ASP A 1 243 ? 12.524 -2.883 -6.646 1.00 95.56 243 ASP A C 1
ATOM 1915 O O . ASP A 1 243 ? 12.643 -1.662 -6.752 1.00 95.56 243 ASP A O 1
ATOM 1919 N N . GLY A 1 244 ? 11.672 -3.433 -5.784 1.00 97.06 244 GLY A N 1
ATOM 1920 C CA . GLY A 1 244 ? 10.835 -2.691 -4.848 1.00 97.06 244 GLY A CA 1
ATOM 1921 C C . GLY A 1 244 ? 9.376 -2.535 -5.276 1.00 97.06 244 GLY A C 1
ATOM 1922 O O . GLY A 1 244 ? 8.893 -3.123 -6.242 1.00 97.06 244 GLY A O 1
ATOM 1923 N N . PHE A 1 245 ? 8.651 -1.748 -4.485 1.00 98.62 245 PHE A N 1
ATOM 1924 C CA . PHE A 1 245 ? 7.222 -1.496 -4.635 1.00 98.62 245 PHE A CA 1
ATOM 1925 C C . PHE A 1 245 ? 6.963 -0.125 -5.251 1.00 98.62 245 PHE A C 1
ATOM 1927 O O . PHE A 1 245 ? 7.739 0.818 -5.076 1.00 98.62 245 PHE A O 1
ATOM 1934 N N . THR A 1 246 ? 5.818 -0.003 -5.915 1.00 98.69 246 THR A N 1
ATOM 1935 C CA . THR A 1 246 ? 5.240 1.290 -6.278 1.00 98.69 246 THR A CA 1
ATOM 1936 C C . THR A 1 246 ? 4.222 1.693 -5.219 1.00 98.69 246 THR A C 1
ATOM 1938 O O . THR A 1 246 ? 3.241 0.992 -4.970 1.00 98.69 246 THR A O 1
ATOM 1941 N N . LEU A 1 247 ? 4.478 2.817 -4.560 1.00 98.69 247 LEU A N 1
ATOM 1942 C CA . LEU A 1 247 ? 3.609 3.389 -3.539 1.00 98.69 247 LEU A CA 1
ATOM 1943 C C . LEU A 1 247 ? 2.672 4.381 -4.218 1.00 98.69 247 LEU A C 1
ATOM 1945 O O . LEU A 1 247 ? 3.144 5.320 -4.859 1.00 98.69 247 LEU A O 1
ATOM 1949 N N . VAL A 1 248 ? 1.369 4.182 -4.078 1.00 98.69 248 VAL A N 1
ATOM 1950 C CA . VAL A 1 248 ? 0.341 4.955 -4.777 1.00 98.69 248 VAL A CA 1
ATOM 1951 C C . VAL A 1 248 ? -0.563 5.610 -3.750 1.00 98.69 248 VAL A C 1
ATOM 1953 O O . VAL A 1 248 ? -1.111 4.925 -2.883 1.00 98.69 248 VAL A O 1
ATOM 1956 N N . ASP A 1 249 ? -0.744 6.923 -3.871 1.00 98.44 249 ASP A N 1
ATOM 1957 C CA . ASP A 1 249 ? -1.792 7.605 -3.123 1.00 98.44 249 ASP A CA 1
ATOM 1958 C C . ASP A 1 249 ? -3.151 7.218 -3.704 1.00 98.44 249 ASP A C 1
ATOM 1960 O O . ASP A 1 249 ? -3.490 7.540 -4.845 1.00 98.44 249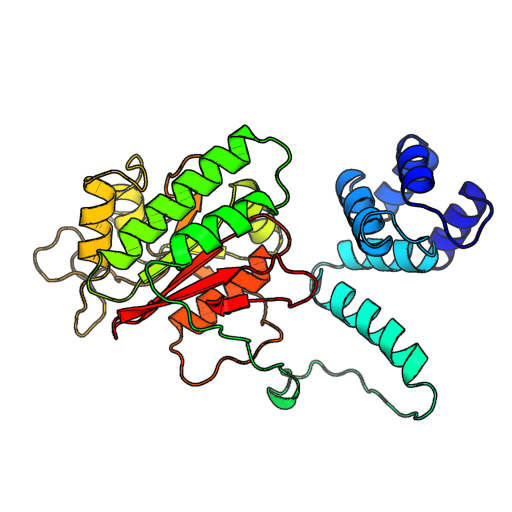 ASP A O 1
ATOM 1964 N N . GLY A 1 250 ? -3.925 6.498 -2.900 1.00 98.12 250 GLY A N 1
ATOM 1965 C CA . GLY A 1 250 ? -5.215 5.963 -3.300 1.00 98.12 250 GLY A CA 1
ATOM 1966 C C . GLY A 1 250 ? -6.197 7.044 -3.752 1.00 98.12 250 GLY A C 1
ATOM 1967 O O . GLY A 1 250 ? -6.972 6.800 -4.673 1.00 98.12 250 GLY A O 1
ATOM 1968 N N . ASN A 1 251 ? -6.136 8.247 -3.176 1.00 97.69 251 ASN A N 1
ATOM 1969 C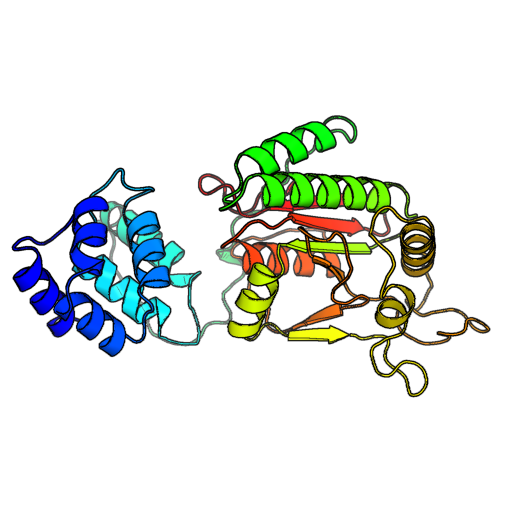 CA . ASN A 1 251 ? -7.128 9.287 -3.454 1.00 97.69 251 ASN A CA 1
ATOM 1970 C C . ASN A 1 251 ? -6.819 10.064 -4.741 1.00 97.69 251 ASN A C 1
ATOM 1972 O O . ASN A 1 251 ? -7.739 10.426 -5.468 1.00 97.69 251 ASN A O 1
ATOM 1976 N N . THR A 1 252 ? -5.544 10.296 -5.058 1.00 98.12 252 THR A N 1
ATOM 1977 C CA . THR A 1 252 ? -5.145 11.021 -6.280 1.00 98.12 252 THR A CA 1
ATOM 1978 C C . THR A 1 252 ? -4.848 10.101 -7.461 1.00 98.12 252 THR A C 1
ATOM 1980 O O . THR A 1 252 ? -4.893 10.539 -8.609 1.00 98.12 252 THR A O 1
ATOM 1983 N N . GLY A 1 253 ? -4.538 8.827 -7.201 1.00 98.06 253 GLY A N 1
ATOM 1984 C CA . GLY A 1 253 ? -4.087 7.894 -8.229 1.00 98.06 253 GLY A CA 1
ATOM 1985 C C . GLY A 1 253 ? -2.700 8.234 -8.776 1.00 98.06 253 GLY A C 1
ATOM 1986 O O . GLY A 1 253 ? -2.383 7.842 -9.897 1.00 98.06 253 GLY A O 1
ATOM 1987 N N . LEU A 1 254 ? -1.887 8.975 -8.017 1.00 98.56 254 LEU A N 1
ATOM 1988 C CA . LEU A 1 254 ? -0.508 9.315 -8.362 1.00 98.56 254 LEU A CA 1
ATOM 1989 C C . LEU A 1 254 ? 0.480 8.474 -7.551 1.00 98.56 254 LEU A C 1
ATOM 1991 O O . LEU A 1 254 ? 0.206 8.046 -6.424 1.00 98.56 254 LEU A O 1
ATOM 1995 N N . ARG A 1 255 ? 1.669 8.255 -8.117 1.00 97.81 255 ARG A N 1
ATOM 1996 C CA . ARG A 1 255 ? 2.769 7.621 -7.387 1.00 97.81 255 ARG A CA 1
ATOM 1997 C C . ARG A 1 255 ? 3.320 8.575 -6.330 1.00 97.81 255 ARG A C 1
ATOM 1999 O O . ARG A 1 255 ? 3.544 9.754 -6.587 1.00 97.81 255 ARG A O 1
ATOM 2006 N N . LEU A 1 256 ? 3.661 8.035 -5.169 1.00 97.94 256 LEU A N 1
ATOM 2007 C CA . LEU A 1 256 ? 4.481 8.717 -4.171 1.00 97.94 256 LEU A CA 1
ATOM 2008 C C . LEU A 1 256 ? 5.955 8.403 -4.410 1.00 97.94 256 LEU A C 1
ATOM 2010 O O . LEU A 1 256 ? 6.776 9.306 -4.565 1.00 97.94 256 LEU A O 1
ATOM 2014 N N . LYS A 1 257 ? 6.280 7.112 -4.506 1.00 98.44 257 LYS A N 1
ATOM 2015 C CA . LYS A 1 257 ? 7.615 6.586 -4.805 1.00 98.44 257 LYS A CA 1
ATOM 2016 C C . LYS A 1 257 ? 7.472 5.321 -5.642 1.00 98.44 257 LYS A C 1
ATOM 2018 O O . LYS A 1 257 ? 6.557 4.534 -5.407 1.00 98.44 257 LYS A O 1
ATOM 2023 N N . CYS A 1 258 ? 8.398 5.114 -6.563 1.00 98.44 258 CYS A N 1
ATOM 2024 C CA . CYS A 1 258 ? 8.544 3.872 -7.316 1.00 98.44 258 CYS A CA 1
ATOM 2025 C C . CYS A 1 258 ? 9.876 3.216 -6.948 1.00 98.44 258 CYS A C 1
ATOM 2027 O O . CYS A 1 258 ? 10.731 3.875 -6.350 1.00 98.44 258 CYS A O 1
ATOM 2029 N N . ALA A 1 259 ? 10.039 1.933 -7.285 1.00 98.00 259 ALA A N 1
ATOM 2030 C CA . ALA A 1 259 ? 11.227 1.155 -6.925 1.00 98.00 259 ALA A CA 1
ATOM 2031 C C . ALA A 1 259 ? 11.590 1.316 -5.431 1.00 98.00 259 ALA A C 1
ATOM 2033 O O . ALA A 1 259 ? 12.735 1.573 -5.050 1.00 98.00 259 ALA A O 1
ATOM 2034 N N . ALA A 1 260 ? 10.570 1.282 -4.565 1.00 98.44 260 ALA A N 1
ATOM 2035 C CA . ALA A 1 260 ? 10.718 1.576 -3.149 1.00 98.44 260 ALA A CA 1
ATOM 2036 C C . ALA A 1 260 ? 10.911 0.288 -2.343 1.00 98.44 260 ALA A C 1
ATOM 2038 O O . ALA A 1 260 ? 10.027 -0.570 -2.280 1.00 98.44 260 ALA A O 1
ATOM 2039 N N . ARG A 1 261 ? 12.050 0.178 -1.664 1.00 98.12 261 ARG A N 1
ATOM 2040 C CA . ARG A 1 261 ? 12.280 -0.797 -0.601 1.00 98.12 261 ARG A CA 1
ATOM 2041 C C . ARG A 1 261 ? 11.704 -0.265 0.706 1.00 98.12 261 ARG A C 1
ATOM 2043 O O . ARG A 1 261 ? 11.976 0.866 1.099 1.00 98.12 261 ARG A O 1
ATOM 2050 N N . MET A 1 262 ? 10.923 -1.093 1.385 1.00 98.12 262 MET A N 1
ATOM 2051 C CA . MET A 1 262 ? 10.349 -0.772 2.689 1.00 98.12 262 MET A CA 1
ATOM 2052 C C . MET A 1 262 ? 11.255 -1.321 3.789 1.00 98.12 262 MET A C 1
ATOM 2054 O O . MET A 1 262 ? 11.508 -2.523 3.841 1.00 98.12 262 MET A O 1
ATOM 2058 N N . VAL A 1 263 ? 11.754 -0.444 4.654 1.00 97.69 263 VAL A N 1
ATOM 2059 C CA . VAL A 1 263 ? 12.651 -0.781 5.767 1.00 97.69 263 VAL A CA 1
ATOM 2060 C C . VAL A 1 263 ? 11.943 -0.483 7.083 1.00 97.69 263 VAL A C 1
ATOM 2062 O O . VAL A 1 263 ? 11.205 0.492 7.183 1.00 97.69 263 VAL A O 1
ATOM 2065 N N . GLY A 1 264 ? 12.155 -1.327 8.094 1.00 96.06 264 GLY A N 1
ATOM 2066 C CA . GLY A 1 264 ? 11.499 -1.180 9.398 1.00 96.06 264 GLY A CA 1
ATOM 2067 C C . GLY A 1 264 ? 10.053 -1.677 9.426 1.00 96.06 264 GLY A C 1
ATOM 2068 O O . GLY A 1 264 ? 9.295 -1.288 10.310 1.00 96.06 264 GLY A O 1
ATOM 2069 N N . LEU A 1 265 ? 9.651 -2.520 8.465 1.00 95.81 265 LEU A N 1
ATOM 2070 C CA . LEU A 1 265 ? 8.340 -3.164 8.506 1.00 95.81 265 LEU A CA 1
ATOM 2071 C C . LEU A 1 265 ? 8.221 -4.078 9.743 1.00 95.81 265 LEU A C 1
ATOM 2073 O O . LEU A 1 265 ? 9.175 -4.794 10.060 1.00 95.81 265 LEU A O 1
ATOM 2077 N N . PRO A 1 266 ? 7.061 -4.088 10.421 1.00 92.31 266 PRO A N 1
ATOM 2078 C CA . PRO A 1 266 ? 6.792 -5.013 11.514 1.00 92.31 266 PRO A CA 1
ATOM 2079 C C . PRO A 1 266 ? 6.748 -6.460 11.010 1.00 92.31 266 PRO A C 1
ATOM 2081 O O . PRO A 1 266 ? 6.407 -6.724 9.854 1.00 92.31 266 PRO A O 1
ATOM 2084 N N . LEU A 1 267 ? 7.050 -7.409 11.897 1.00 91.56 267 LEU A N 1
ATOM 2085 C CA . LEU A 1 267 ? 6.874 -8.827 11.601 1.00 91.56 267 LEU A CA 1
ATOM 2086 C C . LEU A 1 267 ? 5.377 -9.168 11.648 1.00 91.56 267 LEU A C 1
ATOM 2088 O O . LEU A 1 267 ? 4.772 -9.038 12.711 1.00 91.56 267 LEU A O 1
ATOM 2092 N N . PRO A 1 268 ? 4.765 -9.624 10.542 1.00 92.62 268 PRO A N 1
ATOM 2093 C CA . PRO A 1 268 ? 3.369 -10.037 10.569 1.00 92.62 268 PRO A CA 1
ATOM 2094 C C . PRO A 1 268 ? 3.211 -11.292 11.451 1.00 92.62 268 PRO A C 1
ATOM 2096 O O . PRO A 1 268 ? 4.079 -12.178 11.402 1.00 92.62 268 PRO A O 1
ATOM 2099 N N . PRO A 1 269 ? 2.092 -11.436 12.190 1.00 91.12 269 PRO A N 1
ATOM 2100 C CA . PRO A 1 269 ? 1.795 -12.622 13.003 1.00 91.12 269 PRO A CA 1
ATOM 2101 C C . PRO A 1 269 ? 1.324 -13.819 12.151 1.00 91.12 269 PRO A C 1
ATOM 2103 O O . PRO A 1 269 ? 0.659 -14.726 12.654 1.00 91.12 269 PRO A O 1
ATOM 2106 N N . TYR A 1 270 ? 1.654 -13.807 10.855 1.00 93.19 270 TYR A N 1
ATOM 2107 C CA . TYR A 1 270 ? 1.251 -14.801 9.871 1.00 93.19 270 TYR A CA 1
ATOM 2108 C C . TYR A 1 270 ? 2.465 -15.452 9.217 1.00 93.19 270 TYR A C 1
ATOM 2110 O O . TYR A 1 270 ? 3.483 -14.797 8.962 1.00 93.19 270 TYR A O 1
ATOM 2118 N N . GLN A 1 271 ? 2.330 -16.737 8.921 1.00 93.81 271 GLN A N 1
ATOM 2119 C CA . GLN A 1 271 ? 3.255 -17.515 8.114 1.00 93.81 271 GLN A CA 1
ATOM 2120 C C . GLN A 1 271 ? 2.666 -17.697 6.718 1.00 93.81 271 GLN A C 1
ATOM 2122 O O . GLN A 1 271 ? 1.498 -18.050 6.568 1.00 93.81 271 GLN A O 1
ATOM 2127 N N . TRP A 1 272 ? 3.482 -17.452 5.697 1.00 96.06 272 TRP A N 1
ATOM 2128 C CA . TRP A 1 272 ? 3.108 -17.668 4.308 1.00 96.06 272 TRP A CA 1
ATOM 2129 C C . TRP A 1 272 ? 4.201 -18.481 3.631 1.00 96.06 272 TRP A C 1
ATOM 2131 O O . TRP A 1 272 ? 5.268 -17.964 3.304 1.00 96.06 272 TRP A O 1
ATOM 2141 N N . ASP A 1 273 ? 3.942 -19.775 3.491 1.00 94.62 273 ASP A N 1
ATOM 2142 C CA . ASP A 1 273 ? 4.916 -20.716 2.956 1.00 94.62 273 ASP A CA 1
ATOM 2143 C C . ASP A 1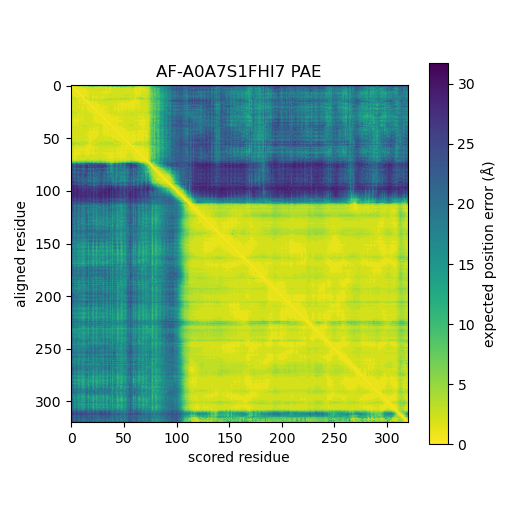 273 ? 4.967 -20.679 1.430 1.00 94.62 273 ASP A C 1
ATOM 2145 O O . ASP A 1 273 ? 3.987 -20.350 0.760 1.00 94.62 273 ASP A O 1
ATOM 2149 N N . ASN A 1 274 ? 6.117 -21.080 0.882 1.00 94.88 274 ASN A N 1
ATOM 2150 C CA . ASN A 1 274 ? 6.340 -21.253 -0.557 1.00 94.88 274 ASN A CA 1
ATOM 2151 C C . ASN A 1 274 ? 6.166 -19.974 -1.397 1.00 94.88 274 ASN A C 1
ATOM 2153 O O . ASN A 1 274 ? 5.837 -20.048 -2.580 1.00 94.88 274 ASN A O 1
ATOM 2157 N N . VAL A 1 275 ? 6.417 -18.799 -0.812 1.00 96.56 275 VAL A N 1
ATOM 2158 C CA . VAL A 1 275 ? 6.409 -17.521 -1.536 1.00 96.56 275 VAL A CA 1
ATOM 2159 C C . VAL A 1 275 ? 7.757 -16.810 -1.472 1.00 96.56 275 VAL A C 1
ATOM 2161 O O . VAL A 1 275 ? 8.534 -16.970 -0.533 1.00 96.56 275 VAL A O 1
ATOM 2164 N N . GLY A 1 276 ? 8.043 -16.004 -2.496 1.00 95.88 276 GLY A N 1
ATOM 2165 C CA . GLY A 1 276 ? 9.275 -15.220 -2.572 1.00 95.88 276 GLY A CA 1
ATOM 2166 C C . GLY A 1 276 ? 9.296 -14.016 -1.624 1.00 95.88 276 GLY A C 1
ATOM 2167 O O . GLY A 1 276 ? 8.274 -13.583 -1.088 1.00 95.88 276 GLY A O 1
ATOM 2168 N N . THR A 1 277 ? 10.470 -13.400 -1.491 1.00 96.25 277 THR A N 1
ATOM 2169 C CA . THR A 1 277 ? 10.714 -12.234 -0.619 1.00 96.25 277 THR A CA 1
ATOM 2170 C C . THR A 1 277 ? 9.774 -11.059 -0.896 1.00 96.25 277 THR A C 1
ATOM 2172 O O . THR A 1 277 ? 9.323 -10.406 0.043 1.00 96.25 277 THR A O 1
ATOM 2175 N N . ARG A 1 278 ? 9.398 -10.824 -2.161 1.00 97.25 278 ARG A N 1
ATOM 2176 C CA . ARG A 1 278 ? 8.424 -9.788 -2.548 1.00 97.25 278 ARG A CA 1
ATOM 2177 C C . ARG A 1 278 ? 7.049 -10.010 -1.903 1.00 97.25 278 ARG A C 1
ATOM 2179 O O . ARG A 1 278 ? 6.431 -9.053 -1.453 1.00 97.25 278 ARG A O 1
ATOM 2186 N N . HIS A 1 279 ? 6.586 -11.256 -1.805 1.00 97.69 279 HIS A N 1
ATOM 2187 C CA . HIS A 1 279 ? 5.303 -11.581 -1.166 1.00 97.69 279 HIS A CA 1
ATOM 2188 C C . HIS A 1 279 ? 5.379 -11.425 0.353 1.00 97.69 279 HIS A C 1
ATOM 2190 O O . HIS A 1 279 ? 4.463 -10.876 0.957 1.00 97.69 279 HIS A O 1
ATOM 2196 N N . LEU A 1 280 ? 6.498 -11.821 0.968 1.00 97.62 280 LEU A N 1
ATOM 2197 C CA . LEU A 1 280 ? 6.722 -11.602 2.400 1.00 97.62 280 LEU A CA 1
ATOM 2198 C C . LEU A 1 280 ? 6.786 -10.106 2.743 1.00 97.62 280 LEU A C 1
ATOM 2200 O O . LEU A 1 280 ? 6.200 -9.675 3.736 1.00 97.62 280 LEU A O 1
ATOM 2204 N N . ALA A 1 281 ? 7.430 -9.297 1.896 1.00 97.94 281 ALA A N 1
ATOM 2205 C CA . ALA A 1 281 ? 7.435 -7.842 2.029 1.00 97.94 281 ALA A CA 1
ATOM 2206 C C . ALA A 1 281 ? 6.026 -7.252 1.865 1.00 97.94 281 ALA A C 1
ATOM 2208 O O . ALA A 1 281 ? 5.645 -6.363 2.622 1.00 97.94 281 ALA A O 1
ATOM 2209 N N . ALA A 1 282 ? 5.236 -7.773 0.923 1.00 98.19 282 ALA A N 1
ATOM 2210 C CA . ALA A 1 282 ? 3.847 -7.375 0.731 1.00 98.19 282 ALA A CA 1
ATOM 2211 C C . ALA A 1 282 ? 2.965 -7.730 1.946 1.00 98.19 282 ALA A C 1
ATOM 2213 O O . ALA A 1 282 ? 2.158 -6.906 2.372 1.00 98.19 282 ALA A O 1
ATOM 2214 N N . LEU A 1 283 ? 3.165 -8.900 2.559 1.00 97.62 283 LEU A N 1
ATOM 2215 C CA . LEU A 1 283 ? 2.478 -9.312 3.787 1.00 97.62 283 LEU A CA 1
ATOM 2216 C C . LEU A 1 283 ? 2.833 -8.400 4.970 1.00 97.62 283 LEU A C 1
ATOM 2218 O O . LEU A 1 283 ? 1.947 -7.923 5.681 1.00 97.62 283 LEU A O 1
ATOM 2222 N N . ALA A 1 284 ? 4.121 -8.111 5.159 1.00 97.12 284 ALA A N 1
ATOM 2223 C CA . ALA A 1 284 ? 4.586 -7.205 6.205 1.00 97.12 284 ALA A CA 1
ATOM 2224 C C . ALA A 1 284 ? 4.090 -5.763 5.980 1.00 97.12 284 ALA A C 1
ATOM 2226 O O . ALA A 1 284 ? 3.691 -5.085 6.928 1.00 97.12 284 ALA A O 1
ATOM 2227 N N . ALA A 1 285 ? 4.036 -5.306 4.725 1.00 98.00 285 ALA A N 1
ATOM 2228 C CA . ALA A 1 285 ? 3.418 -4.034 4.366 1.00 98.00 285 ALA A CA 1
ATOM 2229 C C . ALA A 1 285 ? 1.916 -4.040 4.679 1.00 98.00 285 ALA A C 1
ATOM 2231 O O . ALA A 1 285 ? 1.426 -3.120 5.324 1.00 98.00 285 ALA A O 1
ATOM 2232 N N . CYS A 1 286 ? 1.183 -5.092 4.314 1.00 97.38 286 CYS A N 1
ATOM 2233 C CA . CYS A 1 286 ? -0.237 -5.208 4.636 1.00 97.38 286 CYS A CA 1
ATOM 2234 C C . CYS A 1 286 ? -0.490 -5.090 6.145 1.00 97.38 286 CYS A C 1
ATOM 2236 O O . CYS A 1 286 ? -1.325 -4.295 6.580 1.00 97.38 286 CYS A O 1
ATOM 2238 N N . TRP A 1 287 ? 0.319 -5.778 6.950 1.00 94.94 287 TRP A N 1
ATOM 2239 C CA . TRP A 1 287 ? 0.264 -5.670 8.404 1.00 94.94 287 TRP A CA 1
ATOM 2240 C C . TRP A 1 287 ? 0.592 -4.263 8.923 1.00 94.94 287 TRP A C 1
ATOM 2242 O O . TRP A 1 287 ? -0.056 -3.763 9.848 1.00 94.94 287 TRP A O 1
ATOM 2252 N N . ALA A 1 288 ? 1.568 -3.590 8.311 1.00 94.62 288 ALA A N 1
ATOM 2253 C CA . ALA A 1 288 ? 1.908 -2.215 8.649 1.00 94.62 288 ALA A CA 1
ATOM 2254 C C . ALA A 1 288 ? 0.754 -1.243 8.365 1.00 94.62 288 ALA A C 1
ATOM 2256 O O . ALA A 1 288 ? 0.514 -0.334 9.157 1.00 94.62 288 ALA A O 1
ATOM 2257 N N . PHE A 1 289 ? 0.014 -1.417 7.273 1.00 94.94 289 PHE A N 1
ATOM 2258 C CA . PHE A 1 289 ? -1.051 -0.496 6.862 1.00 94.94 289 PHE A CA 1
ATOM 2259 C C . PHE A 1 289 ? -2.445 -0.834 7.424 1.00 94.94 289 PHE A C 1
ATOM 2261 O O . PHE A 1 289 ? -3.399 -0.113 7.140 1.00 94.94 289 PHE A O 1
ATOM 2268 N N . ARG A 1 290 ? -2.574 -1.857 8.278 1.00 92.31 290 ARG A N 1
ATOM 2269 C CA . ARG A 1 290 ? -3.868 -2.378 8.764 1.00 92.31 290 ARG A CA 1
ATOM 2270 C C . ARG A 1 290 ? -4.791 -1.390 9.486 1.00 92.31 290 ARG A C 1
ATOM 2272 O O . ARG A 1 290 ? -5.986 -1.621 9.571 1.00 92.31 290 ARG A O 1
ATOM 2279 N N . LEU A 1 291 ? -4.250 -0.285 9.994 1.00 86.25 291 LEU A N 1
ATOM 2280 C CA . LEU A 1 291 ? -4.995 0.708 10.780 1.00 86.25 291 LEU A CA 1
ATOM 2281 C C . LEU A 1 291 ? -5.766 1.727 9.931 1.00 86.25 291 LEU A C 1
ATOM 2283 O O . LEU A 1 291 ? -6.267 2.718 10.459 1.00 86.25 291 LEU A O 1
ATOM 2287 N N . GLY A 1 292 ? -5.819 1.534 8.616 1.00 89.88 292 GLY A N 1
ATOM 2288 C CA . GLY A 1 292 ? -6.566 2.397 7.716 1.00 89.88 292 GLY A CA 1
ATOM 2289 C C . GLY A 1 292 ? -6.833 1.736 6.366 1.00 89.88 292 GLY A C 1
ATOM 2290 O O . GLY A 1 292 ? -6.373 0.616 6.118 1.00 89.88 292 GLY A O 1
ATOM 2291 N N . PRO A 1 293 ? -7.564 2.427 5.474 1.00 95.69 293 PRO A N 1
ATOM 2292 C CA . PRO A 1 293 ? -7.821 1.932 4.130 1.00 95.69 293 PRO A CA 1
ATOM 2293 C C . PRO A 1 293 ? -6.509 1.652 3.395 1.00 95.69 293 PRO A C 1
ATOM 2295 O O . PRO A 1 293 ? -5.695 2.551 3.182 1.00 95.69 293 PRO A O 1
ATOM 2298 N N . SER A 1 294 ? -6.284 0.397 3.024 1.00 97.25 294 SER A N 1
ATOM 2299 C CA . SER A 1 294 ? -5.111 0.003 2.252 1.00 97.25 294 SER A CA 1
ATOM 2300 C C . SER A 1 294 ? -5.341 -1.310 1.517 1.00 97.25 294 SER A C 1
ATOM 2302 O O . SER A 1 294 ? -6.028 -2.206 2.011 1.00 97.25 294 SER A O 1
ATOM 2304 N N . ILE A 1 295 ? -4.762 -1.414 0.324 1.00 98.06 295 ILE A N 1
ATOM 2305 C CA . ILE A 1 295 ? -4.728 -2.639 -0.471 1.00 98.06 295 ILE A CA 1
ATOM 2306 C C . ILE A 1 295 ? -3.311 -2.820 -0.998 1.00 98.06 295 ILE A C 1
ATOM 2308 O O . ILE A 1 295 ? -2.732 -1.911 -1.597 1.00 98.06 295 ILE A O 1
ATOM 2312 N N . ILE A 1 296 ? -2.751 -4.000 -0.758 1.00 98.50 296 ILE A N 1
ATOM 2313 C CA . ILE A 1 296 ? -1.423 -4.375 -1.225 1.00 98.50 296 ILE A CA 1
ATOM 2314 C C . ILE A 1 296 ? -1.616 -5.424 -2.312 1.00 98.50 296 ILE A C 1
ATOM 2316 O O . ILE A 1 296 ? -2.307 -6.417 -2.102 1.00 98.50 296 ILE A O 1
ATOM 2320 N N . MET A 1 297 ? -1.013 -5.212 -3.475 1.00 98.62 297 MET A N 1
ATOM 2321 C CA . MET A 1 297 ? -1.074 -6.159 -4.588 1.00 98.62 297 MET A CA 1
ATOM 2322 C C . MET A 1 297 ? 0.337 -6.588 -4.953 1.00 98.62 297 MET A C 1
ATOM 2324 O O . MET A 1 297 ? 1.235 -5.752 -5.039 1.00 98.62 297 MET A O 1
ATOM 2328 N N . VAL A 1 298 ? 0.545 -7.880 -5.172 1.00 98.38 298 VAL A N 1
ATOM 2329 C CA . VAL A 1 298 ? 1.846 -8.420 -5.567 1.00 98.38 298 VAL A CA 1
ATOM 2330 C C . VAL A 1 298 ? 1.667 -9.466 -6.650 1.00 98.38 298 VAL A C 1
ATOM 2332 O O . VAL A 1 298 ? 0.786 -10.315 -6.568 1.00 98.38 298 VAL A O 1
ATOM 2335 N N . ARG A 1 299 ? 2.517 -9.400 -7.669 1.00 97.94 299 ARG A N 1
ATOM 2336 C CA . ARG A 1 299 ? 2.614 -10.385 -8.739 1.00 97.94 299 ARG A CA 1
ATOM 2337 C C . ARG A 1 299 ? 3.960 -11.093 -8.655 1.00 97.94 299 ARG A C 1
ATOM 2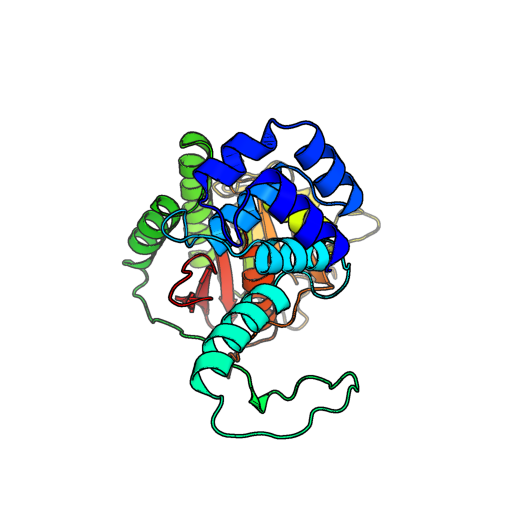339 O O . ARG A 1 299 ? 5.001 -10.449 -8.493 1.00 97.94 299 ARG A O 1
ATOM 2346 N N . SER A 1 300 ? 3.938 -12.418 -8.736 1.00 96.81 300 SER A N 1
ATOM 2347 C CA . SER A 1 300 ? 5.137 -13.238 -8.892 1.00 96.81 300 SER A CA 1
ATOM 2348 C C . SER A 1 300 ? 5.620 -13.210 -10.339 1.00 96.81 300 SER A C 1
ATOM 2350 O O . SER A 1 300 ? 4.846 -12.975 -11.266 1.00 96.81 300 SER A O 1
ATOM 2352 N N . ASP A 1 301 ? 6.894 -13.523 -10.544 1.00 94.19 301 ASP A N 1
ATOM 2353 C CA . ASP A 1 301 ? 7.450 -13.698 -11.889 1.00 94.19 301 ASP A CA 1
ATOM 2354 C C . ASP A 1 301 ? 6.824 -14.902 -12.620 1.00 94.19 301 ASP A C 1
ATOM 2356 O O . ASP A 1 301 ? 6.757 -14.923 -13.843 1.00 94.19 301 ASP A O 1
ATOM 2360 N N . GLY A 1 302 ? 6.252 -15.857 -11.873 1.00 94.38 302 GLY A N 1
ATOM 2361 C CA . GLY A 1 302 ? 5.423 -16.944 -12.408 1.00 94.38 302 GLY A CA 1
ATOM 2362 C C . GLY A 1 302 ? 3.996 -16.533 -12.801 1.00 94.38 302 GLY A C 1
ATOM 2363 O O . GLY A 1 302 ? 3.219 -17.382 -13.228 1.00 94.38 302 GLY A O 1
ATOM 2364 N N . GLY A 1 303 ? 3.626 -15.257 -12.644 1.00 95.44 303 GLY A N 1
ATOM 2365 C CA . GLY A 1 303 ? 2.329 -14.710 -13.057 1.00 95.44 303 GLY A CA 1
ATOM 2366 C C . GLY A 1 303 ? 1.202 -14.827 -12.026 1.00 95.44 303 GLY A C 1
ATOM 2367 O O . GLY A 1 303 ? 0.119 -14.292 -12.258 1.00 95.44 303 GLY A O 1
ATOM 2368 N N . THR A 1 304 ? 1.433 -15.468 -10.878 1.00 95.94 304 THR A N 1
ATOM 2369 C CA . THR A 1 304 ? 0.459 -15.497 -9.776 1.00 95.94 304 THR A CA 1
ATOM 2370 C C . THR A 1 304 ? 0.318 -14.102 -9.184 1.00 95.94 304 THR A C 1
ATOM 2372 O O . THR A 1 304 ? 1.320 -13.474 -8.840 1.00 95.94 304 THR A O 1
ATOM 2375 N N . VAL A 1 305 ? -0.914 -13.623 -9.028 1.00 97.62 305 VAL A N 1
ATOM 2376 C CA . VAL A 1 305 ? -1.202 -12.334 -8.395 1.00 97.62 305 VAL A CA 1
ATOM 2377 C C . VAL A 1 305 ? -1.924 -12.578 -7.083 1.00 97.62 305 VAL A C 1
ATOM 2379 O O . VAL A 1 305 ? -2.890 -13.330 -7.065 1.00 97.62 305 VAL A O 1
ATOM 2382 N N . HIS A 1 306 ? -1.468 -11.917 -6.024 1.00 97.88 306 HIS A N 1
ATOM 2383 C CA . HIS A 1 306 ? -2.129 -11.901 -4.730 1.00 97.88 306 HIS A CA 1
ATOM 2384 C C . HIS A 1 306 ? -2.563 -10.485 -4.374 1.00 97.88 306 HIS A C 1
ATOM 2386 O O . HIS A 1 306 ? -1.811 -9.521 -4.576 1.00 97.88 306 HIS A O 1
ATOM 2392 N N . VAL A 1 307 ? -3.753 -10.366 -3.793 1.00 97.75 307 VAL A N 1
ATOM 2393 C CA . VAL A 1 307 ? -4.261 -9.107 -3.247 1.00 97.75 307 VAL A CA 1
ATOM 2394 C C . VAL A 1 307 ? -4.528 -9.263 -1.759 1.00 97.75 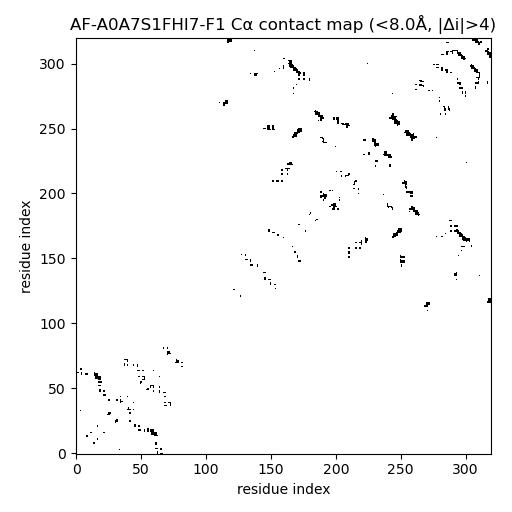307 VAL A C 1
ATOM 2396 O O . VAL A 1 307 ? -5.265 -10.147 -1.342 1.00 97.75 307 VAL A O 1
ATOM 2399 N N . MET A 1 308 ? -3.923 -8.393 -0.957 1.00 96.88 308 MET A N 1
ATOM 2400 C CA . MET A 1 308 ? -3.982 -8.429 0.499 1.00 96.88 308 MET A CA 1
ATOM 2401 C C . MET A 1 308 ? -4.626 -7.176 1.072 1.00 96.88 308 MET A C 1
ATOM 2403 O O . MET A 1 308 ? -4.356 -6.051 0.635 1.00 96.88 308 MET A O 1
ATOM 2407 N N . HIS A 1 309 ? -5.422 -7.382 2.116 1.00 94.56 309 HIS A N 1
ATOM 2408 C CA . HIS A 1 309 ? -5.929 -6.329 2.983 1.00 94.56 309 HIS A CA 1
ATOM 2409 C C . HIS A 1 309 ? -6.002 -6.832 4.428 1.00 94.56 309 HIS A C 1
ATOM 2411 O O . HIS A 1 309 ? -6.153 -8.025 4.678 1.00 94.56 309 HIS A O 1
ATOM 2417 N N . ALA A 1 310 ? -5.925 -5.905 5.380 1.00 86.44 310 ALA A N 1
ATOM 2418 C CA . ALA A 1 310 ? -5.970 -6.204 6.813 1.00 86.44 310 ALA A CA 1
ATOM 2419 C C . ALA A 1 310 ? -7.165 -5.535 7.514 1.00 86.44 310 ALA A C 1
ATOM 2421 O O . ALA A 1 310 ? -7.143 -5.307 8.715 1.00 86.44 310 ALA A O 1
ATOM 2422 N N . PHE A 1 311 ? -8.188 -5.176 6.734 1.00 72.06 311 PHE A N 1
ATOM 2423 C CA . PHE A 1 311 ? -9.387 -4.497 7.227 1.00 72.06 311 PHE A CA 1
ATOM 2424 C C . PHE A 1 311 ? -10.462 -5.448 7.795 1.00 72.06 311 PHE A C 1
ATOM 2426 O O . PHE A 1 311 ? -11.432 -4.995 8.390 1.00 72.06 311 PHE A O 1
ATOM 2433 N N . ASP A 1 312 ? -10.335 -6.762 7.608 1.00 66.25 312 ASP A N 1
ATOM 2434 C CA . ASP A 1 312 ? -11.319 -7.708 8.138 1.00 66.25 312 ASP A CA 1
ATOM 2435 C C . ASP A 1 312 ? -10.966 -8.059 9.588 1.00 66.25 312 ASP A C 1
ATOM 2437 O O . ASP A 1 312 ? -10.162 -8.951 9.829 1.00 66.25 312 ASP A O 1
ATOM 2441 N N . GLU A 1 313 ? -11.538 -7.346 10.561 1.00 54.69 313 GLU A N 1
ATOM 2442 C CA . GLU A 1 313 ? -11.263 -7.569 11.992 1.00 54.69 313 GLU A CA 1
ATOM 2443 C C . GLU A 1 313 ? -11.564 -9.009 12.445 1.00 54.69 313 GLU A C 1
ATOM 2445 O O . GLU A 1 313 ? -10.924 -9.511 13.368 1.00 54.69 313 GLU A O 1
ATOM 2450 N N . ALA A 1 314 ? -12.495 -9.705 11.778 1.00 59.06 314 ALA A N 1
ATOM 2451 C CA . ALA A 1 314 ? -12.847 -11.081 12.124 1.00 59.06 314 ALA A CA 1
ATOM 2452 C C . ALA A 1 314 ? -11.807 -12.102 11.631 1.00 59.06 314 ALA A C 1
ATOM 2454 O O . ALA A 1 314 ? -11.623 -13.143 12.264 1.00 59.06 314 ALA A O 1
ATOM 2455 N N . HIS A 1 315 ? -11.121 -11.811 10.522 1.00 62.38 315 HIS A N 1
ATOM 2456 C CA . HIS A 1 315 ? -10.213 -12.756 9.856 1.00 62.38 315 HIS A CA 1
ATOM 2457 C C . HIS A 1 315 ? -8.747 -12.292 9.826 1.00 62.38 315 HIS A C 1
ATOM 2459 O O . HIS A 1 315 ? -7.859 -13.066 9.470 1.00 62.38 315 HIS A O 1
ATOM 2465 N N . GLY A 1 316 ? -8.466 -11.052 10.229 1.00 79.69 316 GLY A N 1
ATOM 2466 C CA . GLY A 1 316 ? -7.141 -10.453 10.187 1.00 79.69 316 GLY A CA 1
ATOM 2467 C C . GLY A 1 316 ? -6.684 -10.109 8.765 1.00 79.69 316 GLY A C 1
ATOM 2468 O O . GLY A 1 316 ? -7.373 -9.397 8.033 1.00 79.69 316 GLY A O 1
ATOM 2469 N N . ILE A 1 317 ? -5.486 -10.568 8.375 1.00 80.38 317 ILE A N 1
ATOM 2470 C CA . ILE A 1 317 ? -5.013 -10.397 6.993 1.00 80.38 317 ILE A CA 1
ATOM 2471 C C . ILE A 1 317 ? -5.658 -11.464 6.120 1.00 80.38 317 ILE A C 1
ATOM 2473 O O . ILE A 1 317 ? -5.454 -12.658 6.337 1.00 80.38 317 ILE A O 1
ATOM 2477 N N . VAL A 1 318 ? -6.353 -11.017 5.080 1.00 82.62 318 VAL A N 1
ATOM 2478 C CA . VAL A 1 318 ? -6.896 -11.887 4.040 1.00 82.62 318 VAL A CA 1
ATOM 2479 C C . VAL A 1 318 ? -6.103 -11.665 2.759 1.00 82.62 318 VAL A C 1
ATOM 2481 O O . VAL A 1 318 ? -5.910 -10.522 2.334 1.00 82.62 318 VAL A O 1
ATOM 2484 N N . ALA A 1 319 ? -5.654 -12.761 2.149 1.00 83.38 319 ALA A N 1
ATOM 2485 C CA . ALA A 1 319 ? -5.087 -12.772 0.808 1.00 83.38 319 ALA A CA 1
ATOM 2486 C C . ALA A 1 319 ? -6.067 -13.444 -0.162 1.00 83.38 319 ALA A C 1
ATOM 2488 O O . ALA A 1 319 ? -6.653 -14.481 0.159 1.00 83.38 319 ALA A O 1
ATOM 2489 N N . TRP A 1 320 ? -6.238 -12.851 -1.339 1.00 88.81 320 TRP A N 1
ATOM 2490 C CA . TRP A 1 320 ? -6.953 -13.425 -2.480 1.00 88.81 320 TRP A CA 1
ATOM 2491 C C . TRP A 1 320 ? -5.988 -13.762 -3.603 1.00 88.81 320 TRP A C 1
ATOM 2493 O O . TRP A 1 320 ? -5.076 -12.928 -3.820 1.00 88.81 320 TRP A O 1
#

Solvent-accessible surface area (backbone atoms only — not comparable to full-atom values): 17683 Å² total; per-residue (Å²): 113,66,72,60,33,51,54,49,28,71,72,69,75,45,69,54,44,41,39,67,57,52,59,59,42,63,75,36,68,68,47,48,52,51,32,54,74,46,66,40,53,73,69,58,49,51,51,51,44,33,59,64,6,66,77,52,77,35,63,29,44,42,58,59,51,48,51,50,42,48,42,65,49,47,94,84,54,64,56,69,52,55,60,48,46,55,53,45,49,63,44,44,72,72,44,79,83,70,88,84,89,87,82,96,66,96,65,82,75,63,77,86,79,43,42,74,57,55,71,48,91,70,55,81,81,52,46,61,60,51,50,54,56,50,52,70,70,46,81,60,98,45,70,67,50,42,53,32,25,45,52,29,53,54,31,47,54,54,43,68,68,71,34,73,28,36,46,36,38,42,35,24,38,62,68,52,57,55,54,38,40,77,64,59,34,42,76,44,53,63,28,52,44,94,91,25,77,76,10,45,63,26,62,77,31,62,87,36,37,53,79,35,69,69,33,43,54,51,50,32,59,51,18,49,84,48,102,78,43,40,40,54,86,91,44,98,57,43,70,31,52,55,49,55,26,35,32,29,27,15,54,79,25,33,54,76,40,28,32,23,41,76,42,64,63,55,83,50,73,50,39,74,82,98,61,57,71,71,52,55,51,46,49,17,47,28,56,62,44,34,92,46,55,47,44,26,39,37,32,38,66,86,61,54,65,40,42,33,33,31,76,44,84,92,70,39,58,43,34,56

Foldseek 3Di:
DVVLQVLVCVVPVDQWAFLVSLVVCLVPPSVCVSLVVLVHDSVRLSVLRCVQQVNRVHIHGSVLSSVLSNLCVPQDCRPVVNVVVVVVVVVVVVVVPDDDDDDDDPDPPPPVQFAAAAEDDDDLVVVLVVLLVVLVPFDDPDVLQSVLLNVLVVLVSVLLLPAQFKAKEKEEAPVLVVQLVSSVKDWDQQLDDPVRNQHDLCVQQVPPASNHPSNSVSVNQLRDDDPQQADPPPDPSGPGHSADHFYANSRRSGTPGPNIDIPPQDQDSHDYPPDDPQVNSQRSVQVSSQVGDMKMWIAHRVGDIKIWHQPPPVNGIYID

Mean predicted aligned error: 10.93 Å

Sequence (320 aa):
CDLFTQKLRMMFSCSSATYEEFKAAMTDCRMTELLKKLSVSTTDAMRLVYQLSAGGSQNVELETFVRGAILLTDFATKMDTLESQVNLDVAKERDHKEQQHFVSGDVLGSFADKRPLQVVPLRTDELTNRLIRLCKVMPFEVEEERASFTKTVLSIWSVIRAVPGGCGFVVAPISGFLSTTRRKIDFQVVDRSVLFPHGYMTQRLENAPVNSKEFVDAIQEFSMHSDDDRWPSGHEASGLPKDGFTLVDGNTGLRLKCAARMVGLPLPPYQWDNVGTRHLAALAACWAFRLGPSIIMVRSDGGTVHVMHAFDEAHGIVAW